Protein AF-A0A239HFV3-F1 (afdb_monomer_lite)

Organism: Ekhidna lutea (NCBI:txid447679)

Structure (mmCIF, N/CA/C/O backbone):
data_AF-A0A239HFV3-F1
#
_entry.id   AF-A0A239HFV3-F1
#
loop_
_atom_site.group_PDB
_atom_site.id
_atom_site.type_symbol
_atom_site.label_atom_id
_atom_site.label_alt_id
_atom_site.label_comp_id
_atom_site.label_asym_id
_atom_site.label_entity_id
_atom_site.label_seq_id
_atom_site.pdbx_PDB_ins_code
_atom_site.Cartn_x
_atom_site.Cartn_y
_atom_site.Cartn_z
_atom_site.occupancy
_atom_site.B_iso_or_equiv
_atom_site.auth_seq_id
_atom_site.auth_comp_id
_atom_site.auth_asym_id
_atom_site.auth_atom_id
_atom_site.pdbx_PDB_model_num
ATOM 1 N N . MET A 1 1 ? 3.819 11.876 -10.279 1.00 55.62 1 MET A N 1
ATOM 2 C CA . MET A 1 1 ? 3.373 12.462 -11.564 1.00 55.62 1 MET A CA 1
ATOM 3 C C . MET A 1 1 ? 4.493 13.226 -12.262 1.00 55.62 1 MET A C 1
ATOM 5 O O . MET A 1 1 ? 4.757 12.925 -13.413 1.00 55.62 1 MET A O 1
ATOM 9 N N . GLN A 1 2 ? 5.198 14.134 -11.574 1.00 60.94 2 GLN A N 1
ATOM 10 C CA . GLN A 1 2 ? 6.270 14.954 -12.170 1.00 60.94 2 GLN A CA 1
ATOM 11 C C . GLN A 1 2 ? 7.396 14.133 -12.832 1.00 60.94 2 GLN A C 1
ATOM 13 O O . GLN A 1 2 ? 7.805 14.451 -13.938 1.00 60.94 2 GLN A O 1
ATOM 18 N N . ILE A 1 3 ? 7.819 13.022 -12.218 1.00 64.88 3 ILE A N 1
ATOM 19 C CA . ILE A 1 3 ? 8.887 12.153 -12.754 1.00 64.88 3 ILE A CA 1
ATOM 20 C C . ILE A 1 3 ? 8.482 11.490 -14.080 1.00 64.88 3 ILE A C 1
ATOM 22 O O . ILE A 1 3 ? 9.282 11.429 -15.004 1.00 64.88 3 ILE A O 1
ATOM 26 N N . TRP A 1 4 ? 7.225 11.048 -14.196 1.00 68.62 4 TRP A N 1
ATOM 27 C CA . TRP A 1 4 ? 6.698 10.451 -15.427 1.00 68.62 4 TRP A CA 1
ATOM 28 C C . TRP A 1 4 ? 6.680 11.445 -16.576 1.00 68.62 4 TRP A C 1
ATOM 30 O O . TRP A 1 4 ? 7.077 11.115 -17.685 1.00 68.62 4 TRP A O 1
ATOM 40 N N . LEU A 1 5 ? 6.248 12.671 -16.297 1.00 69.44 5 LEU A N 1
ATOM 41 C CA . LEU A 1 5 ? 6.209 13.717 -17.304 1.00 69.44 5 LEU A CA 1
ATOM 42 C C . LEU A 1 5 ? 7.624 14.066 -17.786 1.00 69.44 5 LEU A C 1
ATOM 44 O O . LEU A 1 5 ? 7.845 14.134 -18.986 1.00 69.44 5 LEU A O 1
ATOM 48 N N . ILE A 1 6 ? 8.593 14.189 -16.874 1.00 69.62 6 ILE A N 1
ATOM 49 C CA . ILE A 1 6 ? 9.994 14.462 -17.230 1.00 69.62 6 ILE A CA 1
ATOM 50 C C . ILE A 1 6 ? 10.583 13.317 -18.068 1.00 69.62 6 ILE A C 1
ATOM 52 O O . ILE A 1 6 ? 11.131 13.570 -19.137 1.00 69.62 6 ILE A O 1
ATOM 56 N N . ALA A 1 7 ? 10.424 12.063 -17.634 1.00 69.50 7 ALA A N 1
ATOM 57 C CA . ALA A 1 7 ? 10.976 10.904 -18.338 1.00 69.50 7 ALA A CA 1
ATOM 58 C C . ALA A 1 7 ? 10.409 10.752 -19.761 1.00 69.50 7 ALA A C 1
ATOM 60 O O . ALA A 1 7 ? 11.151 10.486 -20.703 1.00 69.50 7 ALA A O 1
ATOM 61 N N . VAL A 1 8 ? 9.100 10.957 -19.934 1.00 73.25 8 VAL A N 1
ATOM 62 C CA . VAL A 1 8 ? 8.435 10.806 -21.238 1.00 73.25 8 VAL A CA 1
ATOM 63 C C . VAL A 1 8 ? 8.697 12.016 -22.144 1.00 73.25 8 VAL A C 1
ATOM 65 O O . VAL A 1 8 ? 8.824 11.840 -23.354 1.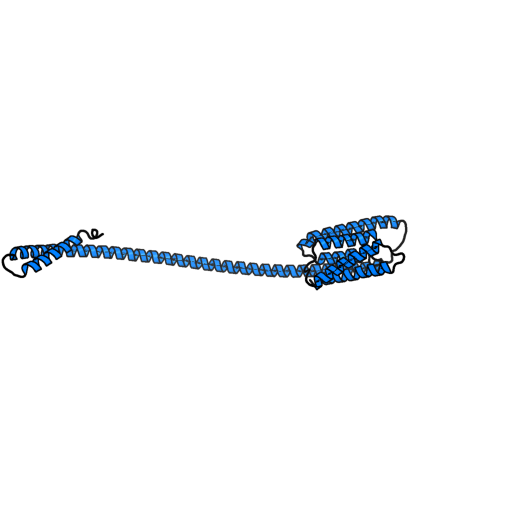00 73.25 8 VAL A O 1
ATOM 68 N N . VAL A 1 9 ? 8.859 13.227 -21.596 1.00 71.69 9 VAL A N 1
ATOM 69 C CA . VAL A 1 9 ? 9.271 14.408 -22.379 1.00 71.69 9 VAL A CA 1
ATOM 70 C C . VAL A 1 9 ? 10.700 14.242 -22.897 1.00 71.69 9 VAL A C 1
ATOM 72 O O . VAL A 1 9 ? 10.939 14.471 -24.080 1.00 71.69 9 VAL A O 1
ATOM 75 N N . ILE A 1 10 ? 11.629 13.776 -22.054 1.00 72.19 10 ILE A N 1
ATOM 76 C CA . ILE A 1 10 ? 13.002 13.453 -22.477 1.00 72.19 10 ILE A CA 1
ATOM 77 C C . ILE A 1 10 ? 12.982 12.344 -23.541 1.00 72.19 10 ILE A C 1
ATOM 79 O O . ILE A 1 10 ? 13.633 12.478 -24.575 1.00 72.19 10 ILE A O 1
ATOM 83 N N . GLY A 1 11 ? 12.173 11.296 -23.337 1.00 70.50 11 GLY A N 1
ATOM 84 C CA . GLY A 1 11 ? 11.948 10.231 -24.322 1.00 70.50 11 GLY A CA 1
ATOM 85 C C . GLY A 1 11 ? 11.435 10.735 -25.670 1.00 70.50 11 GLY A C 1
ATOM 86 O O . GLY A 1 11 ? 11.979 10.373 -26.709 1.00 70.50 11 GLY A O 1
ATOM 87 N N . SER A 1 12 ? 10.435 11.617 -25.647 1.00 76.00 12 SER A N 1
ATOM 88 C CA . SER A 1 12 ? 9.845 12.227 -26.846 1.00 76.00 12 SER A CA 1
ATOM 89 C C . SER A 1 12 ? 10.861 13.066 -27.617 1.00 76.00 12 SER A C 1
ATOM 91 O O . SER A 1 12 ? 10.955 12.940 -28.833 1.00 76.00 12 SER A O 1
ATOM 93 N N . LEU A 1 13 ? 11.628 13.909 -26.916 1.00 72.75 13 LEU A N 1
ATOM 94 C CA . LEU A 1 13 ? 12.641 14.769 -27.531 1.00 72.75 13 LEU A CA 1
ATOM 95 C C . LEU A 1 13 ? 13.761 13.952 -28.180 1.00 72.75 13 LEU A C 1
ATOM 97 O O . LEU A 1 13 ? 14.174 14.266 -29.292 1.00 72.75 13 LEU A O 1
ATOM 101 N N . ARG A 1 14 ? 14.214 12.880 -27.519 1.00 73.25 14 ARG A N 1
ATOM 102 C CA . ARG A 1 14 ? 15.230 11.983 -28.079 1.00 73.25 14 ARG A CA 1
ATOM 103 C C . ARG A 1 14 ? 14.719 11.226 -29.300 1.00 73.25 14 ARG A C 1
ATOM 105 O O . ARG A 1 14 ? 15.439 11.128 -30.284 1.00 73.25 14 ARG A O 1
ATOM 112 N N . ALA A 1 15 ? 13.505 10.681 -29.242 1.00 72.31 15 ALA A N 1
ATOM 113 C CA . ALA A 1 15 ? 12.954 9.931 -30.366 1.00 72.31 15 ALA A CA 1
ATOM 114 C C . ALA A 1 15 ? 12.746 10.852 -31.584 1.00 72.31 15 ALA A C 1
ATOM 116 O O . ALA A 1 15 ? 13.105 10.492 -32.700 1.00 72.31 15 ALA A O 1
ATOM 117 N N . LEU A 1 16 ? 12.294 12.091 -31.347 1.00 75.56 16 LEU A N 1
ATOM 118 C CA . LEU A 1 16 ? 12.197 13.118 -32.383 1.00 75.56 16 LEU A CA 1
ATOM 119 C C . LEU A 1 16 ? 13.566 13.470 -32.984 1.00 75.56 16 LEU A C 1
ATOM 121 O O . LEU A 1 16 ? 13.666 13.652 -34.192 1.00 75.56 16 LEU A O 1
ATOM 125 N N . TYR A 1 17 ? 14.609 13.568 -32.155 1.00 74.62 17 TYR A N 1
ATOM 126 C CA . TYR A 1 17 ? 15.974 13.796 -32.628 1.00 74.62 17 TYR A CA 1
ATOM 127 C C . TYR A 1 17 ? 16.472 12.649 -33.517 1.00 74.62 17 TYR A C 1
ATOM 129 O O . TYR A 1 17 ? 17.028 12.927 -34.573 1.00 74.62 17 TYR A O 1
ATOM 137 N N . GLY A 1 18 ? 16.203 11.394 -33.143 1.00 69.31 18 GLY A N 1
ATOM 138 C CA . GLY A 1 18 ? 16.512 10.220 -33.968 1.00 69.31 18 GLY A CA 1
ATOM 139 C C . GLY A 1 18 ? 15.867 10.294 -35.353 1.00 69.31 18 GLY A C 1
ATOM 140 O O . GLY A 1 18 ? 16.566 10.291 -36.357 1.00 69.31 18 GLY A O 1
ATOM 141 N N . VAL A 1 19 ? 14.559 10.576 -35.411 1.00 78.50 19 VAL A N 1
ATOM 142 C CA . VAL A 1 19 ? 13.839 10.785 -36.684 1.00 78.50 19 VAL A CA 1
ATOM 143 C C . VAL A 1 19 ? 14.459 11.903 -37.534 1.00 78.50 19 VAL A C 1
ATOM 145 O O . VAL A 1 19 ? 14.515 11.792 -38.757 1.00 78.50 19 VAL A O 1
ATOM 148 N N . ILE A 1 20 ? 14.902 13.002 -36.912 1.00 78.88 20 ILE A N 1
ATOM 149 C CA . ILE A 1 20 ? 15.555 14.110 -37.626 1.00 78.88 20 ILE A CA 1
ATOM 150 C C . ILE A 1 20 ? 16.908 13.666 -38.192 1.00 78.88 20 ILE A C 1
ATOM 152 O O . ILE A 1 20 ? 17.209 14.002 -39.336 1.00 78.88 20 ILE A O 1
ATOM 156 N N . MET A 1 21 ? 17.704 12.925 -37.421 1.00 72.00 21 MET A N 1
ATOM 157 C CA . MET A 1 21 ? 18.999 12.414 -37.873 1.00 72.00 21 MET A CA 1
ATOM 158 C C . MET A 1 21 ? 18.826 11.425 -39.028 1.00 72.00 21 MET A C 1
ATOM 160 O O . MET A 1 21 ? 19.457 11.609 -40.065 1.00 72.00 21 MET A O 1
ATOM 164 N N . ASP A 1 22 ? 17.880 10.491 -38.930 1.00 72.50 22 ASP A N 1
ATOM 165 C CA . ASP A 1 22 ? 17.580 9.514 -39.987 1.00 72.50 22 ASP A CA 1
ATOM 166 C C . ASP A 1 22 ? 17.123 10.175 -41.301 1.00 72.50 22 ASP A C 1
ATOM 168 O O . ASP A 1 22 ? 17.355 9.655 -42.393 1.00 72.50 22 ASP A O 1
ATOM 172 N N . LEU A 1 23 ? 16.468 11.340 -41.216 1.00 79.44 23 LEU A N 1
ATOM 173 C CA . LEU A 1 23 ? 16.057 12.133 -42.381 1.00 79.44 23 LEU A CA 1
ATOM 174 C C . LEU A 1 23 ? 17.214 12.910 -43.026 1.00 79.44 23 LEU A C 1
ATOM 176 O O . LEU A 1 23 ? 17.127 13.253 -44.207 1.00 79.44 23 LEU A O 1
ATOM 180 N N . ILE A 1 24 ? 18.253 13.236 -42.255 1.00 78.50 24 ILE A N 1
ATOM 181 C CA . ILE A 1 24 ? 19.414 14.019 -42.706 1.00 78.50 24 ILE A CA 1
ATOM 182 C C . ILE A 1 24 ? 20.530 13.097 -43.217 1.00 78.50 24 ILE A C 1
ATOM 184 O O . ILE A 1 24 ? 21.249 13.469 -44.149 1.00 78.50 24 ILE A O 1
ATOM 188 N N . SER A 1 25 ? 20.661 11.900 -42.648 1.00 68.12 25 SER A N 1
ATOM 189 C CA . SER A 1 25 ? 21.660 10.907 -43.034 1.00 68.12 25 SER A CA 1
ATOM 190 C C . SER A 1 25 ? 21.367 10.332 -44.425 1.00 68.12 25 SER A C 1
ATOM 192 O O . SER A 1 25 ? 20.287 9.816 -44.708 1.00 68.12 25 SER A O 1
ATOM 194 N N . ALA A 1 26 ? 22.345 10.429 -45.329 1.00 64.25 26 ALA A N 1
ATOM 195 C CA . ALA A 1 26 ? 22.278 9.846 -46.666 1.00 64.25 26 ALA A CA 1
ATOM 196 C C . ALA A 1 26 ? 23.284 8.684 -46.778 1.00 64.25 26 ALA A C 1
ATOM 198 O O . ALA A 1 26 ? 24.473 8.913 -46.550 1.00 64.25 26 ALA A O 1
ATOM 199 N N . PRO A 1 27 ? 22.866 7.471 -47.195 1.00 68.81 27 PRO A N 1
ATOM 200 C CA . PRO A 1 27 ? 21.532 7.091 -47.671 1.00 68.81 27 PRO A CA 1
ATOM 201 C C . PRO A 1 27 ? 20.521 6.839 -46.540 1.00 68.81 27 PRO A C 1
ATOM 203 O O . PRO A 1 27 ? 20.870 6.302 -45.498 1.00 68.81 27 PRO A O 1
ATOM 206 N N . ILE A 1 28 ? 19.250 7.168 -46.793 1.00 71.81 28 ILE A N 1
ATOM 207 C CA . ILE A 1 28 ? 18.155 6.973 -45.831 1.00 71.81 28 ILE A CA 1
ATOM 208 C C . ILE A 1 28 ? 17.896 5.473 -45.640 1.00 71.81 28 ILE A C 1
ATOM 210 O O . ILE A 1 28 ? 17.455 4.793 -46.577 1.00 71.81 28 ILE A O 1
ATOM 214 N N . ILE A 1 29 ? 18.110 4.978 -44.422 1.00 73.62 29 ILE A N 1
ATOM 215 C CA . ILE A 1 29 ? 17.765 3.615 -44.006 1.00 73.62 29 ILE A CA 1
ATOM 216 C C . ILE A 1 29 ? 16.304 3.629 -43.542 1.00 73.62 29 ILE A C 1
ATOM 218 O O . ILE A 1 29 ? 15.933 4.285 -42.571 1.00 73.62 29 ILE A O 1
ATOM 222 N N . LYS A 1 30 ? 15.426 2.948 -44.285 1.00 75.62 30 LYS A N 1
ATOM 223 C CA . LYS A 1 30 ? 13.969 3.036 -44.068 1.00 75.62 30 LYS A CA 1
ATOM 224 C C . LYS A 1 30 ? 13.543 2.365 -42.766 1.00 75.62 30 LYS A C 1
ATOM 226 O O . LYS A 1 30 ? 12.553 2.769 -42.164 1.00 75.62 30 LYS A O 1
ATOM 231 N N . GLU A 1 31 ? 14.260 1.325 -42.369 1.00 74.44 31 GLU A N 1
ATOM 232 C CA . GLU A 1 31 ? 13.985 0.514 -41.193 1.00 74.44 31 GLU A CA 1
ATOM 233 C C . GLU A 1 31 ? 14.232 1.296 -39.890 1.00 74.44 31 GLU A C 1
ATOM 235 O O . GLU A 1 31 ? 13.398 1.231 -38.987 1.00 74.44 31 GLU A O 1
ATOM 240 N N . GLU A 1 32 ? 15.304 2.094 -39.835 1.00 69.19 32 GLU A N 1
ATOM 241 C CA . GLU A 1 32 ? 15.654 2.980 -38.707 1.00 69.19 32 GLU A CA 1
ATOM 242 C C . GLU A 1 32 ? 14.568 4.029 -38.478 1.00 69.19 32 GLU A C 1
ATOM 244 O O . GLU A 1 32 ? 13.949 4.079 -37.410 1.00 69.19 32 GLU A O 1
ATOM 249 N N . LEU A 1 33 ? 14.205 4.728 -39.557 1.00 77.25 33 LEU A N 1
ATOM 250 C CA . LEU A 1 33 ? 13.184 5.769 -39.546 1.00 77.25 33 LEU A CA 1
ATOM 251 C C . LEU A 1 33 ? 11.817 5.259 -39.058 1.00 77.25 33 LEU A C 1
ATOM 253 O O . LEU A 1 33 ? 11.071 5.981 -38.390 1.00 77.25 33 LEU A O 1
ATOM 257 N N . ILE A 1 34 ? 11.457 4.012 -39.387 1.00 79.94 34 ILE A N 1
ATOM 258 C CA . ILE A 1 34 ? 10.200 3.399 -38.932 1.00 79.94 34 ILE A CA 1
ATOM 259 C C . ILE A 1 34 ? 10.239 3.150 -37.422 1.00 79.94 34 ILE A C 1
ATOM 261 O O . ILE A 1 34 ? 9.257 3.440 -36.730 1.00 79.94 34 ILE A O 1
ATOM 265 N N . VAL A 1 35 ? 11.344 2.616 -36.900 1.00 77.81 35 VAL A N 1
ATOM 266 C CA . VAL A 1 35 ? 11.477 2.296 -35.472 1.00 77.81 35 VAL A CA 1
ATOM 267 C C . VAL A 1 35 ? 11.527 3.569 -34.628 1.00 77.81 35 VAL A C 1
ATOM 269 O O . VAL A 1 35 ? 10.789 3.670 -33.641 1.00 77.81 35 VAL A O 1
ATOM 272 N N . ASP A 1 36 ? 12.295 4.570 -35.051 1.00 75.81 36 ASP A N 1
ATOM 273 C CA . ASP A 1 36 ? 12.385 5.861 -34.364 1.00 75.81 36 ASP A CA 1
ATOM 274 C C . ASP A 1 36 ? 11.081 6.665 -34.483 1.00 75.81 36 ASP A C 1
ATOM 276 O O . ASP A 1 36 ? 10.627 7.287 -33.512 1.00 75.81 36 ASP A O 1
ATOM 280 N N . GLY A 1 37 ? 10.381 6.560 -35.617 1.00 81.69 37 GLY A N 1
ATOM 281 C CA . GLY A 1 37 ? 9.036 7.111 -35.795 1.00 81.69 37 GLY A CA 1
ATOM 282 C C . GLY A 1 37 ? 8.002 6.481 -34.853 1.00 81.69 37 GLY A C 1
ATOM 283 O O . GLY A 1 37 ? 7.218 7.196 -34.217 1.00 81.69 37 GLY A O 1
ATOM 284 N N . LEU A 1 38 ? 8.021 5.152 -34.700 1.00 83.50 38 LEU A N 1
ATOM 285 C CA . LEU A 1 38 ? 7.140 4.431 -33.773 1.00 83.50 38 LEU A CA 1
ATOM 286 C C . LEU A 1 38 ? 7.432 4.784 -32.311 1.00 83.50 38 LEU A C 1
ATOM 288 O O . LEU A 1 38 ? 6.495 5.025 -31.543 1.00 83.50 38 LEU A O 1
ATOM 292 N N . LEU A 1 39 ? 8.711 4.863 -31.930 1.00 79.50 39 LEU A N 1
ATOM 293 C CA . LEU A 1 39 ? 9.123 5.306 -30.596 1.00 79.50 39 LEU A CA 1
ATOM 294 C C . LEU A 1 39 ? 8.655 6.738 -30.321 1.00 79.50 39 LEU A C 1
ATOM 296 O O . LEU A 1 39 ? 8.085 7.004 -29.259 1.00 79.50 39 LEU A O 1
ATOM 300 N N . THR A 1 40 ? 8.814 7.644 -31.287 1.00 83.38 40 THR A N 1
ATOM 301 C CA . THR A 1 40 ? 8.363 9.039 -31.170 1.00 83.38 40 THR A CA 1
ATOM 302 C C . THR A 1 40 ? 6.858 9.111 -30.953 1.00 83.38 40 THR A C 1
ATOM 304 O O . THR A 1 40 ? 6.391 9.776 -30.026 1.00 83.38 40 THR A O 1
ATOM 307 N N . LEU A 1 41 ? 6.082 8.377 -31.751 1.00 86.62 41 LEU A N 1
ATOM 308 C CA . LEU A 1 41 ? 4.627 8.346 -31.633 1.00 86.62 41 LEU A CA 1
ATOM 309 C C . LEU A 1 41 ? 4.184 7.762 -30.280 1.00 86.62 41 LEU A C 1
ATOM 311 O O . LEU A 1 41 ? 3.275 8.299 -29.632 1.00 86.62 41 LEU A O 1
ATOM 315 N N . ALA A 1 42 ? 4.859 6.715 -29.799 1.00 84.44 42 ALA A N 1
ATOM 316 C CA . ALA A 1 42 ? 4.605 6.131 -28.486 1.00 84.44 42 ALA A CA 1
ATOM 317 C C . ALA A 1 42 ? 4.890 7.128 -27.347 1.00 84.44 42 ALA A C 1
ATOM 319 O O . ALA A 1 42 ? 4.027 7.349 -26.497 1.00 84.44 42 ALA A O 1
ATOM 320 N N . PHE A 1 43 ? 6.047 7.795 -27.337 1.00 82.81 43 PHE A N 1
ATOM 321 C CA . PHE A 1 43 ? 6.371 8.768 -26.288 1.00 82.81 43 PHE A CA 1
ATOM 322 C C . PHE A 1 43 ? 5.476 10.015 -26.336 1.00 82.81 43 PHE A C 1
ATOM 324 O O . PHE A 1 43 ? 4.995 10.465 -25.290 1.00 82.81 43 PHE A O 1
ATOM 331 N N . VAL A 1 44 ? 5.159 10.540 -27.522 1.00 85.31 44 VAL A N 1
ATOM 332 C CA . VAL A 1 44 ? 4.270 11.705 -27.672 1.00 85.31 44 VAL A CA 1
ATOM 333 C C . VAL A 1 44 ? 2.842 11.375 -27.228 1.00 85.31 44 VAL A C 1
ATOM 335 O O . VAL A 1 44 ? 2.239 12.149 -26.480 1.00 85.31 44 VAL A O 1
ATOM 338 N N . SER A 1 45 ? 2.303 10.211 -27.609 1.00 86.38 45 SER A N 1
ATOM 339 C CA . SER A 1 45 ? 0.955 9.791 -27.192 1.00 86.38 45 SER A CA 1
ATOM 340 C C . SER A 1 45 ? 0.845 9.622 -25.672 1.00 86.38 45 SER A C 1
ATOM 342 O O . SER A 1 45 ? -0.117 10.100 -25.062 1.00 86.38 45 SER A O 1
ATOM 344 N N . ILE A 1 46 ? 1.866 9.040 -25.036 1.00 83.69 46 ILE A N 1
ATOM 345 C CA . ILE A 1 46 ? 1.965 8.935 -23.576 1.00 83.69 46 ILE A CA 1
ATOM 346 C C . ILE A 1 46 ? 2.074 10.328 -22.936 1.00 83.69 46 ILE A C 1
ATOM 348 O O . ILE A 1 46 ? 1.389 10.594 -21.946 1.00 83.69 46 ILE A O 1
ATOM 352 N N . THR A 1 47 ? 2.875 11.238 -23.504 1.00 82.94 47 THR A N 1
ATOM 353 C CA . THR A 1 47 ? 3.037 12.616 -22.997 1.00 82.94 47 THR A CA 1
ATOM 354 C C . THR A 1 47 ? 1.706 13.358 -22.997 1.00 82.94 47 THR A C 1
ATOM 356 O O . THR A 1 47 ? 1.306 13.925 -21.977 1.00 82.94 47 THR A O 1
ATOM 359 N N . ILE A 1 48 ? 0.978 13.299 -24.115 1.00 85.06 48 ILE A N 1
ATOM 360 C CA . ILE A 1 48 ? -0.345 13.919 -24.259 1.00 85.06 48 ILE A CA 1
ATOM 361 C C . ILE A 1 48 ? -1.344 13.280 -23.287 1.00 85.06 48 ILE A C 1
ATOM 363 O O . ILE A 1 48 ? -2.117 13.993 -22.644 1.00 85.06 48 ILE A O 1
ATOM 367 N N . GLY A 1 49 ? -1.321 11.952 -23.142 1.00 83.44 49 GLY A N 1
ATOM 368 C CA . GLY A 1 49 ? -2.190 11.223 -22.218 1.00 83.44 49 GLY A CA 1
ATOM 369 C C . GLY A 1 49 ? -1.969 11.604 -20.752 1.00 83.44 49 GLY A C 1
ATOM 370 O O . GLY A 1 49 ? -2.941 11.744 -20.004 1.00 83.44 49 GLY A O 1
ATOM 371 N N . ILE A 1 50 ? -0.714 11.826 -20.346 1.00 82.25 50 ILE A N 1
ATOM 372 C CA . ILE A 1 50 ? -0.367 12.310 -19.002 1.00 82.25 50 ILE A CA 1
ATOM 373 C C . ILE A 1 50 ? -0.785 13.776 -18.833 1.00 82.25 50 ILE A C 1
ATOM 375 O O . ILE A 1 50 ? -1.412 14.110 -17.827 1.00 82.25 50 ILE A O 1
ATOM 379 N N . TYR A 1 51 ? -0.496 14.642 -19.812 1.00 82.88 51 TYR A N 1
ATOM 380 C CA . TYR A 1 51 ? -0.838 16.070 -19.764 1.00 82.88 51 TYR A CA 1
ATOM 381 C C . TYR A 1 51 ? -2.351 16.308 -19.672 1.00 82.88 51 TYR A C 1
ATOM 383 O O . TYR A 1 51 ? -2.809 17.121 -18.873 1.00 82.88 51 TYR A O 1
ATOM 391 N N . ARG A 1 52 ? -3.148 15.542 -20.430 1.00 84.88 52 ARG A N 1
ATOM 392 C CA . ARG A 1 52 ? -4.619 15.588 -20.376 1.00 84.88 52 ARG A CA 1
ATOM 393 C C . ARG A 1 52 ? -5.214 14.906 -19.138 1.00 84.88 52 ARG A C 1
ATOM 395 O O . ARG A 1 52 ? -6.432 14.859 -19.003 1.00 84.88 52 ARG A O 1
ATOM 402 N N . GLY A 1 53 ? -4.388 14.338 -18.257 1.00 77.69 53 GLY A N 1
ATOM 403 C CA . GLY A 1 53 ? -4.835 13.649 -17.044 1.00 77.69 53 GLY A CA 1
ATOM 404 C C . GLY A 1 53 ? -5.562 12.320 -17.287 1.00 77.69 53 GLY A C 1
ATOM 405 O O . GLY A 1 53 ? -6.071 11.730 -16.333 1.00 77.69 53 GLY A O 1
ATOM 406 N N . VAL A 1 54 ? -5.591 11.831 -18.533 1.00 81.50 54 VAL A N 1
ATOM 407 C CA . VAL A 1 54 ? -6.199 10.545 -18.920 1.00 81.50 54 VAL A CA 1
ATOM 408 C C . VAL A 1 54 ? -5.364 9.386 -18.374 1.00 81.50 54 VAL A C 1
ATOM 410 O O . VAL A 1 54 ? -5.900 8.407 -17.858 1.00 81.50 54 VAL A O 1
ATOM 413 N N . ILE A 1 55 ? -4.037 9.522 -18.426 1.00 75.56 55 ILE A N 1
ATOM 414 C CA . ILE A 1 55 ? -3.083 8.529 -17.934 1.00 75.56 55 ILE A CA 1
ATOM 415 C C . ILE A 1 55 ? -2.447 9.060 -16.649 1.00 75.56 55 ILE A C 1
ATOM 417 O O . ILE A 1 55 ? -1.532 9.878 -16.671 1.00 75.56 55 ILE A O 1
ATOM 421 N N . LYS A 1 56 ? -2.916 8.570 -15.495 1.00 69.38 56 LYS A N 1
ATOM 422 C CA . LYS A 1 56 ? -2.310 8.905 -14.191 1.00 69.38 56 LYS A CA 1
ATOM 423 C C . LYS A 1 56 ? -1.003 8.145 -13.932 1.00 69.38 56 LYS A C 1
ATOM 425 O O . LYS A 1 56 ? -0.150 8.629 -13.188 1.00 69.38 56 LYS A O 1
ATOM 430 N N . LYS A 1 57 ? -0.859 6.955 -14.524 1.00 72.81 57 LYS A N 1
ATOM 431 C CA . LYS A 1 57 ? 0.298 6.058 -14.397 1.00 72.81 57 LYS A CA 1
ATOM 432 C C . LYS A 1 57 ? 0.469 5.273 -15.698 1.00 72.81 57 LYS A C 1
ATOM 434 O O . LYS A 1 57 ? -0.526 4.800 -16.241 1.00 72.81 57 LYS A O 1
ATOM 439 N N . ILE A 1 58 ? 1.709 5.107 -16.160 1.00 77.25 58 ILE A N 1
ATOM 440 C CA . ILE A 1 58 ? 2.008 4.234 -17.301 1.00 77.25 58 ILE A CA 1
ATOM 441 C C . ILE A 1 58 ? 1.802 2.768 -16.877 1.00 77.25 58 ILE A C 1
ATOM 443 O O . ILE A 1 58 ? 2.345 2.358 -15.848 1.00 77.25 58 ILE A O 1
ATOM 447 N N . PRO A 1 59 ? 1.003 1.976 -17.611 1.00 81.94 59 PRO A N 1
ATOM 448 C CA . PRO A 1 59 ? 0.875 0.541 -17.382 1.00 81.94 59 PRO A CA 1
ATOM 449 C C . PRO A 1 59 ? 2.206 -0.196 -17.573 1.00 81.94 59 PRO A C 1
ATOM 451 O O . PRO A 1 59 ? 2.943 0.077 -18.517 1.00 81.94 59 PRO A O 1
ATOM 454 N N . ILE A 1 60 ? 2.452 -1.209 -16.739 1.00 79.69 60 ILE A N 1
ATOM 455 C CA . ILE A 1 60 ? 3.678 -2.030 -16.772 1.00 79.69 60 ILE A CA 1
ATOM 456 C C . ILE A 1 60 ? 3.903 -2.650 -18.157 1.00 79.69 60 ILE A C 1
ATOM 458 O O . ILE A 1 60 ? 5.030 -2.680 -18.640 1.00 79.69 60 ILE A O 1
ATOM 462 N N . LEU A 1 61 ? 2.830 -3.098 -18.819 1.00 80.81 61 LEU A N 1
ATOM 463 C CA . LEU A 1 61 ? 2.902 -3.681 -20.161 1.00 80.81 61 LEU A CA 1
ATOM 464 C C . LEU A 1 61 ? 3.506 -2.701 -21.178 1.00 80.81 61 LEU A C 1
ATOM 466 O O . LEU A 1 61 ? 4.364 -3.089 -21.962 1.00 80.81 61 LEU A O 1
ATOM 470 N N . ILE A 1 62 ? 3.108 -1.425 -21.124 1.00 81.56 62 ILE A N 1
ATOM 471 C CA . ILE A 1 62 ? 3.638 -0.384 -22.015 1.00 81.56 62 ILE A CA 1
ATOM 472 C C . ILE A 1 62 ? 5.124 -0.161 -21.732 1.00 81.56 62 ILE A C 1
ATOM 474 O O . ILE A 1 62 ? 5.917 -0.038 -22.657 1.00 81.56 62 ILE A O 1
ATOM 478 N N . THR A 1 63 ? 5.524 -0.175 -20.462 1.00 80.06 63 THR A N 1
ATOM 479 C CA . THR A 1 63 ? 6.935 -0.071 -20.081 1.00 80.06 63 THR A CA 1
ATOM 480 C C . THR A 1 63 ? 7.775 -1.238 -20.592 1.00 80.06 63 THR A C 1
ATOM 482 O O . THR A 1 63 ? 8.865 -1.002 -21.101 1.00 80.06 63 THR A O 1
ATOM 485 N N . ILE A 1 64 ? 7.276 -2.472 -20.511 1.00 81.31 64 ILE A N 1
ATOM 486 C CA . ILE A 1 64 ? 7.970 -3.644 -21.063 1.00 81.31 64 ILE A CA 1
ATOM 487 C C . ILE A 1 64 ? 8.153 -3.486 -22.575 1.00 81.31 64 ILE A C 1
ATOM 489 O O . ILE A 1 64 ? 9.263 -3.654 -23.071 1.00 81.31 64 ILE A O 1
ATOM 493 N N . VAL A 1 65 ? 7.094 -3.099 -23.293 1.00 81.19 65 VAL A N 1
ATOM 494 C CA . VAL A 1 65 ? 7.148 -2.873 -24.746 1.00 81.19 65 VAL A CA 1
ATOM 495 C C . VAL A 1 65 ? 8.154 -1.776 -25.103 1.00 81.19 65 VAL A C 1
ATOM 497 O O . VAL A 1 65 ? 8.954 -1.967 -26.012 1.00 81.19 65 VAL A O 1
ATOM 500 N N . LEU A 1 66 ? 8.174 -0.661 -24.364 1.00 80.44 66 LEU A N 1
ATOM 501 C CA . LEU A 1 66 ? 9.141 0.421 -24.578 1.00 80.44 66 LEU A CA 1
ATOM 502 C C . LEU A 1 66 ? 10.585 -0.035 -24.344 1.00 80.44 66 LEU A C 1
ATOM 504 O O . LEU A 1 66 ? 11.455 0.299 -25.140 1.00 80.44 66 LEU A O 1
ATOM 508 N N . ILE A 1 67 ? 10.847 -0.815 -23.290 1.00 80.44 67 ILE A N 1
ATOM 509 C CA . ILE A 1 67 ? 12.187 -1.358 -23.018 1.00 80.44 67 ILE A CA 1
ATOM 510 C C . ILE A 1 67 ? 12.623 -2.288 -24.152 1.00 80.44 67 ILE A C 1
ATOM 512 O O . ILE A 1 67 ? 13.746 -2.170 -24.631 1.00 80.44 67 ILE A O 1
ATOM 516 N N . VAL A 1 68 ? 11.741 -3.177 -24.614 1.00 80.12 68 VAL A N 1
ATOM 517 C CA . VAL A 1 68 ? 12.043 -4.094 -25.723 1.00 80.12 68 VAL A CA 1
ATOM 518 C C . VAL A 1 68 ? 12.315 -3.324 -27.014 1.00 80.12 68 VAL A C 1
ATOM 520 O O . VAL A 1 68 ? 13.301 -3.611 -27.685 1.00 80.12 68 VAL A O 1
ATOM 523 N N . LEU A 1 69 ? 11.503 -2.313 -27.338 1.00 75.56 69 LEU A N 1
ATOM 524 C CA . LEU A 1 69 ? 11.726 -1.459 -28.508 1.00 75.56 69 LEU A CA 1
ATOM 525 C C . LEU A 1 69 ? 13.058 -0.705 -28.424 1.00 75.56 69 LEU A C 1
ATOM 527 O O . LEU A 1 69 ? 13.771 -0.640 -29.418 1.00 75.56 69 LEU A O 1
ATOM 531 N N . LEU A 1 70 ? 13.428 -0.197 -27.243 1.00 75.44 70 LEU A N 1
ATOM 532 C CA . LEU A 1 70 ? 14.737 0.427 -27.018 1.00 75.44 70 LEU A CA 1
ATOM 533 C C . LEU A 1 70 ? 15.890 -0.572 -27.205 1.00 75.44 70 LEU A C 1
ATOM 535 O O . LEU A 1 70 ? 16.912 -0.214 -27.782 1.00 75.44 70 LEU A O 1
ATOM 539 N N . CYS A 1 71 ? 15.727 -1.823 -26.764 1.00 72.38 71 CYS A N 1
ATOM 540 C CA . CYS A 1 71 ? 16.735 -2.869 -26.964 1.00 72.38 71 CYS A CA 1
ATOM 541 C C . CYS A 1 71 ? 16.887 -3.242 -28.442 1.00 72.38 71 CYS A C 1
ATOM 543 O O . CYS A 1 71 ? 18.007 -3.356 -28.924 1.00 72.38 71 CYS A O 1
ATOM 545 N N . ILE A 1 72 ? 15.774 -3.403 -29.166 1.00 71.94 72 ILE A N 1
ATOM 546 C CA . ILE A 1 72 ? 15.784 -3.701 -30.607 1.00 71.94 72 ILE A CA 1
ATOM 547 C C . ILE A 1 72 ? 16.439 -2.554 -31.377 1.00 71.94 72 ILE A C 1
ATOM 549 O O . ILE A 1 72 ? 17.289 -2.806 -32.225 1.00 71.94 72 ILE A O 1
ATOM 553 N N . ASN A 1 73 ? 16.085 -1.308 -31.041 1.00 70.69 73 ASN A N 1
ATOM 554 C CA . ASN A 1 73 ? 16.679 -0.112 -31.632 1.00 70.69 73 ASN A CA 1
ATOM 555 C C . ASN A 1 73 ? 18.206 -0.088 -31.452 1.00 70.69 73 ASN A C 1
ATOM 557 O O . ASN A 1 73 ? 18.926 0.215 -32.394 1.00 70.69 73 ASN A O 1
ATOM 561 N N . MET A 1 74 ? 18.699 -0.485 -30.276 1.00 71.44 74 MET A N 1
ATOM 562 C CA . MET A 1 74 ? 20.136 -0.544 -30.003 1.00 71.44 74 MET A CA 1
ATOM 563 C C . MET A 1 74 ? 20.848 -1.716 -30.698 1.00 71.44 74 MET A C 1
ATOM 565 O O . MET A 1 74 ? 21.949 -1.534 -31.201 1.00 71.44 74 MET A O 1
ATOM 569 N N . VAL A 1 75 ? 20.239 -2.906 -30.742 1.00 66.69 75 VAL A N 1
ATOM 570 C CA . VAL A 1 75 ? 20.850 -4.112 -31.339 1.00 66.69 75 VAL A CA 1
ATOM 571 C C . VAL A 1 75 ? 20.899 -4.039 -32.864 1.00 66.69 75 VAL A C 1
ATOM 573 O O . VAL A 1 75 ? 21.920 -4.361 -33.460 1.00 66.69 75 VAL A O 1
ATOM 576 N N . GLN A 1 76 ? 19.803 -3.636 -33.511 1.00 66.88 76 GLN A N 1
ATOM 577 C CA . GLN A 1 76 ? 19.709 -3.698 -34.974 1.00 66.88 76 GLN A CA 1
ATOM 578 C C . GLN A 1 76 ? 20.344 -2.502 -35.676 1.00 66.88 76 GLN A C 1
ATOM 580 O O . GLN A 1 76 ? 20.881 -2.665 -36.767 1.00 66.88 76 GLN A O 1
ATOM 585 N N . PHE A 1 77 ? 20.286 -1.326 -35.056 1.00 63.00 77 PHE A N 1
ATOM 586 C CA . PHE A 1 77 ? 20.657 -0.065 -35.702 1.00 63.00 77 PHE A CA 1
ATOM 587 C C . PHE A 1 77 ? 21.805 0.642 -34.982 1.00 63.00 77 PHE A C 1
ATOM 589 O O . PHE A 1 77 ? 22.112 1.791 -35.258 1.00 63.00 77 PHE A O 1
ATOM 596 N N . GLY A 1 78 ? 22.408 -0.012 -33.983 1.00 57.50 78 GLY A N 1
ATOM 597 C CA . GLY A 1 78 ? 23.410 0.601 -33.113 1.00 57.50 78 GLY A CA 1
ATOM 598 C C . GLY A 1 78 ? 22.838 1.647 -32.153 1.00 57.50 78 GLY A C 1
ATOM 599 O O . GLY A 1 78 ? 23.522 2.009 -31.206 1.00 57.50 78 GLY A O 1
ATOM 600 N N . GLY A 1 79 ? 21.582 2.076 -32.321 1.00 58.12 79 GLY A N 1
ATOM 601 C CA . GLY A 1 79 ? 20.991 3.246 -31.671 1.00 58.12 79 GLY A CA 1
ATOM 602 C C . GLY A 1 79 ? 21.229 4.524 -32.486 1.00 58.12 79 GLY A C 1
ATOM 603 O O . GLY A 1 79 ? 21.871 4.499 -33.524 1.00 58.12 79 GLY A O 1
ATOM 604 N N . VAL A 1 80 ? 20.727 5.667 -32.012 1.00 55.28 80 VAL A N 1
ATOM 605 C CA . VAL A 1 80 ? 20.951 6.958 -32.695 1.00 55.28 80 VAL A CA 1
ATOM 606 C C . VAL A 1 80 ? 22.434 7.335 -32.605 1.00 55.28 80 VAL A C 1
ATOM 608 O O . VAL A 1 80 ? 22.987 7.333 -31.496 1.00 55.28 80 VAL A O 1
ATOM 611 N N . GLU A 1 81 ? 23.055 7.663 -33.746 1.00 54.66 81 GLU A N 1
ATOM 612 C CA . GLU A 1 81 ? 24.460 8.093 -33.848 1.00 54.66 81 GLU A CA 1
ATOM 613 C C . GLU A 1 81 ? 24.828 9.084 -32.727 1.00 54.66 81 GLU A C 1
ATOM 615 O O . GLU A 1 81 ? 24.173 10.108 -32.525 1.00 54.66 81 GLU A O 1
ATOM 620 N N . GLY A 1 82 ? 25.872 8.753 -31.956 1.00 49.38 82 GLY A N 1
ATOM 621 C CA . GLY A 1 82 ? 26.395 9.589 -30.868 1.00 49.38 82 GLY A CA 1
ATOM 622 C C . GLY A 1 82 ? 25.670 9.506 -29.515 1.00 49.38 82 GLY A C 1
ATOM 623 O O . GLY A 1 82 ? 26.121 10.152 -28.574 1.00 49.38 82 GLY A O 1
ATOM 624 N N . MET A 1 83 ? 24.582 8.731 -29.367 1.00 54.81 83 MET A N 1
ATOM 625 C CA . MET A 1 83 ? 23.855 8.571 -28.084 1.00 54.81 83 MET A CA 1
ATOM 626 C C . MET A 1 83 ? 23.407 7.128 -27.784 1.00 54.81 83 MET A C 1
ATOM 628 O O . MET A 1 83 ? 22.459 6.889 -27.029 1.00 54.81 83 MET A O 1
ATOM 632 N N . THR A 1 84 ? 24.078 6.152 -28.381 1.00 57.69 84 THR A N 1
ATOM 633 C CA . THR A 1 84 ? 23.718 4.726 -28.376 1.00 57.69 84 THR A CA 1
ATOM 634 C C . THR A 1 84 ? 23.568 4.159 -26.958 1.00 57.69 84 THR A C 1
ATOM 636 O O . THR A 1 84 ? 22.526 3.590 -26.622 1.00 57.69 84 THR A O 1
ATOM 639 N N . ASP A 1 85 ? 24.525 4.444 -26.075 1.00 56.28 85 ASP A N 1
ATOM 640 C CA . ASP A 1 85 ? 24.518 3.980 -24.684 1.00 56.28 85 ASP A CA 1
ATOM 641 C C . ASP A 1 85 ? 23.529 4.771 -23.795 1.00 56.28 85 ASP A C 1
ATOM 643 O O . ASP A 1 85 ? 22.864 4.213 -22.914 1.00 56.28 85 ASP A O 1
ATOM 647 N N . PHE A 1 86 ? 23.330 6.068 -24.056 1.00 57.50 86 PHE A N 1
ATOM 648 C CA . PHE A 1 86 ? 22.384 6.911 -23.307 1.00 57.50 86 PHE A CA 1
ATOM 649 C C . PHE A 1 86 ? 20.937 6.393 -23.380 1.00 57.50 86 PHE A C 1
ATOM 651 O O . PHE A 1 86 ? 20.178 6.452 -22.402 1.00 57.50 86 PHE A O 1
ATOM 658 N N . ASN A 1 87 ? 20.564 5.845 -24.533 1.00 62.09 87 ASN A N 1
ATOM 659 C CA . ASN A 1 87 ? 19.202 5.433 -24.846 1.00 62.09 87 ASN A CA 1
ATOM 660 C C . ASN A 1 87 ? 18.737 4.215 -24.054 1.00 62.09 87 ASN A C 1
ATOM 662 O O . ASN A 1 87 ? 17.606 4.192 -23.560 1.00 62.09 87 ASN A O 1
ATOM 666 N N . LEU A 1 88 ? 19.609 3.220 -23.909 1.00 65.12 88 LEU A N 1
ATOM 667 C CA . LEU A 1 88 ? 19.282 2.019 -23.161 1.00 65.12 88 LEU A CA 1
ATOM 668 C C . LEU A 1 88 ? 19.467 2.253 -21.663 1.00 65.12 88 LEU A C 1
ATOM 670 O O . LEU A 1 88 ? 18.524 2.021 -20.908 1.00 65.12 88 LEU A O 1
ATOM 674 N N . PHE A 1 89 ? 20.629 2.774 -21.245 1.00 64.38 89 PHE A N 1
ATOM 675 C CA . PHE A 1 89 ? 20.992 2.887 -19.831 1.00 64.38 89 PHE A CA 1
ATOM 676 C C . PHE A 1 89 ? 20.277 4.026 -19.101 1.00 64.38 89 PHE A C 1
ATOM 678 O O . PHE A 1 89 ? 19.836 3.846 -17.964 1.00 64.38 89 PHE A O 1
ATOM 685 N N . GLY A 1 90 ? 20.167 5.197 -19.732 1.00 62.78 90 GLY A N 1
ATOM 686 C CA . GLY A 1 90 ? 19.542 6.377 -19.140 1.00 62.78 90 GLY A CA 1
ATOM 687 C C . GLY A 1 90 ? 18.023 6.300 -19.232 1.00 62.78 90 GLY A C 1
ATOM 688 O O . GLY A 1 90 ? 17.325 6.259 -18.217 1.00 62.78 90 GLY A O 1
ATOM 689 N N . LEU A 1 91 ? 17.501 6.236 -20.456 1.00 66.75 91 LEU A N 1
ATOM 690 C CA . LEU A 1 91 ? 16.060 6.283 -20.723 1.00 66.75 91 LEU A CA 1
ATOM 691 C C . LEU A 1 91 ? 15.323 5.059 -20.159 1.00 66.75 91 LEU A C 1
ATOM 693 O O . LEU A 1 91 ? 14.285 5.213 -19.510 1.00 66.75 91 LEU A O 1
ATOM 697 N N . GLY A 1 92 ? 15.897 3.860 -20.309 1.00 68.44 92 GLY A N 1
ATOM 698 C CA . GLY A 1 92 ? 15.362 2.634 -19.713 1.00 68.44 92 GLY A CA 1
ATOM 699 C C . GLY A 1 92 ? 15.294 2.709 -18.186 1.00 68.44 92 GLY A C 1
ATOM 700 O O . GLY A 1 92 ? 14.241 2.445 -17.597 1.00 68.44 92 GLY A O 1
ATOM 701 N N . ALA A 1 93 ? 16.365 3.174 -17.537 1.00 65.44 93 ALA A N 1
ATOM 702 C CA . ALA A 1 93 ? 16.379 3.365 -16.090 1.00 65.44 93 ALA A CA 1
ATOM 703 C C . ALA A 1 93 ? 15.351 4.415 -15.633 1.00 65.44 93 ALA A C 1
ATOM 705 O O . ALA A 1 93 ? 14.595 4.155 -14.696 1.00 65.44 93 ALA A O 1
ATOM 706 N N . PHE A 1 94 ? 15.243 5.562 -16.311 1.00 68.31 94 PHE A N 1
ATOM 707 C CA . PHE A 1 94 ? 14.258 6.596 -15.970 1.00 68.31 94 PHE A CA 1
ATOM 708 C C . PHE A 1 94 ? 12.806 6.108 -16.090 1.00 68.31 94 PHE A C 1
ATOM 710 O O . PHE A 1 94 ? 11.981 6.426 -15.228 1.00 68.31 94 PHE A O 1
ATOM 717 N N . ILE A 1 95 ? 12.487 5.293 -17.102 1.00 69.94 95 ILE A N 1
ATOM 718 C CA . ILE A 1 95 ? 11.149 4.702 -17.275 1.00 69.94 95 ILE A CA 1
ATOM 719 C C . ILE A 1 95 ? 10.823 3.729 -16.126 1.00 69.94 95 ILE A C 1
ATOM 721 O O . ILE A 1 95 ? 9.698 3.707 -15.612 1.00 69.94 95 ILE A O 1
ATOM 725 N N . ILE A 1 96 ? 11.801 2.940 -15.682 1.00 71.38 96 ILE A N 1
ATOM 726 C CA . ILE A 1 96 ? 11.624 1.963 -14.598 1.00 71.38 96 ILE A CA 1
ATOM 727 C C . ILE A 1 96 ? 11.484 2.655 -13.242 1.00 71.38 96 ILE A C 1
ATOM 729 O O . ILE A 1 96 ? 10.656 2.251 -12.425 1.00 71.38 96 ILE A O 1
ATOM 733 N N . LEU A 1 97 ? 12.228 3.739 -13.019 1.00 67.75 97 LEU A N 1
ATOM 734 C CA . LEU A 1 97 ? 12.160 4.535 -11.790 1.00 67.75 97 LEU A CA 1
ATOM 735 C C . LEU A 1 97 ? 10.807 5.228 -11.584 1.00 67.75 97 LEU A C 1
ATOM 737 O O . LEU A 1 97 ? 10.457 5.566 -10.454 1.00 67.75 97 LEU A O 1
ATOM 741 N N . GLY A 1 98 ? 10.011 5.408 -12.641 1.00 68.75 98 GLY A N 1
ATOM 742 C CA . GLY A 1 98 ? 8.641 5.904 -12.519 1.00 68.75 98 GLY A CA 1
ATOM 743 C C . GLY A 1 98 ? 7.675 4.919 -11.832 1.00 68.75 98 GLY A C 1
ATOM 744 O O . GLY A 1 98 ? 6.588 5.321 -11.398 1.00 68.75 98 GLY A O 1
ATOM 745 N N . HIS A 1 99 ? 8.030 3.633 -11.728 1.00 75.12 99 HIS A N 1
ATOM 746 C CA . HIS A 1 99 ? 7.158 2.582 -11.199 1.00 75.12 99 HIS A CA 1
ATOM 747 C C . HIS A 1 99 ? 7.217 2.435 -9.671 1.00 75.12 99 HIS A C 1
ATOM 749 O O . HIS A 1 99 ? 8.205 2.740 -9.011 1.00 75.12 99 HIS A O 1
ATOM 755 N N . HIS A 1 100 ? 6.129 1.925 -9.080 1.00 70.31 100 HIS A N 1
ATOM 756 C CA . HIS A 1 100 ? 6.078 1.656 -7.642 1.00 70.31 100 HIS A CA 1
ATOM 757 C C . HIS A 1 100 ? 6.983 0.475 -7.256 1.00 70.31 100 HIS A C 1
ATOM 759 O O . HIS A 1 100 ? 7.168 -0.465 -8.022 1.00 70.31 100 HIS A O 1
ATOM 765 N N . LYS A 1 101 ? 7.454 0.463 -6.002 1.00 68.38 101 LYS A N 1
ATOM 766 C CA . LYS A 1 101 ? 8.365 -0.548 -5.429 1.00 68.38 101 LYS A CA 1
ATOM 767 C C . LYS A 1 101 ? 7.937 -2.008 -5.629 1.00 68.38 101 LYS A C 1
ATOM 769 O O . LYS A 1 101 ? 8.793 -2.880 -5.727 1.00 68.38 101 LYS A O 1
ATOM 774 N N . LYS A 1 102 ? 6.628 -2.291 -5.672 1.00 71.75 102 LYS A N 1
ATOM 775 C CA . LYS A 1 102 ? 6.108 -3.645 -5.941 1.00 71.75 102 LYS A CA 1
ATOM 776 C C . LYS A 1 102 ? 6.405 -4.089 -7.376 1.00 71.75 102 LYS A C 1
ATOM 778 O O . LYS A 1 102 ? 6.852 -5.212 -7.570 1.00 71.75 102 LYS A O 1
ATOM 783 N N . ASP A 1 103 ? 6.230 -3.183 -8.332 1.00 74.06 103 ASP A N 1
ATOM 784 C CA . ASP A 1 103 ? 6.438 -3.423 -9.763 1.00 74.06 103 ASP A CA 1
ATOM 785 C C . ASP A 1 103 ? 7.939 -3.413 -10.103 1.00 74.06 103 ASP A C 1
ATOM 787 O O . ASP A 1 103 ? 8.403 -4.169 -10.955 1.00 74.06 103 ASP A O 1
ATOM 791 N N . LEU A 1 104 ? 8.721 -2.610 -9.369 1.00 74.81 104 LEU A N 1
ATOM 792 C CA . LEU A 1 104 ? 10.174 -2.508 -9.511 1.00 74.81 104 LEU A CA 1
ATOM 793 C C . LEU A 1 104 ? 10.888 -3.850 -9.286 1.00 74.81 104 LEU A C 1
ATOM 795 O O . LEU A 1 104 ? 11.873 -4.131 -9.958 1.00 74.81 104 LEU A O 1
ATOM 799 N N . LYS A 1 105 ? 10.373 -4.704 -8.387 1.00 71.44 105 LYS A N 1
ATOM 800 C CA . LYS A 1 105 ? 10.937 -6.044 -8.131 1.00 71.44 105 LYS A CA 1
ATOM 801 C C . LYS A 1 105 ? 10.966 -6.931 -9.375 1.00 71.44 105 LYS A C 1
ATOM 803 O O . LYS A 1 105 ? 11.813 -7.808 -9.450 1.00 71.44 105 LYS A O 1
ATOM 808 N N . PHE A 1 106 ? 10.038 -6.720 -10.305 1.00 75.56 106 PHE A N 1
ATOM 809 C CA . PHE A 1 106 ? 9.951 -7.471 -11.554 1.00 75.56 106 PHE A CA 1
ATOM 810 C C . PHE A 1 106 ? 10.614 -6.715 -12.712 1.00 75.56 106 PHE A C 1
ATOM 812 O O . PHE A 1 106 ? 11.389 -7.289 -13.470 1.00 75.56 106 PHE A O 1
ATOM 819 N N . LEU A 1 107 ? 10.358 -5.409 -12.816 1.00 77.38 107 LEU A N 1
ATOM 820 C CA . LEU A 1 107 ? 10.878 -4.570 -13.897 1.00 77.38 107 LEU A CA 1
ATOM 821 C C . LEU A 1 107 ? 12.399 -4.409 -13.863 1.00 77.38 107 LEU A C 1
ATOM 823 O O . LEU A 1 107 ? 13.028 -4.399 -14.916 1.00 77.38 107 LEU A O 1
ATOM 827 N N . LEU A 1 108 ? 12.992 -4.291 -12.673 1.00 75.50 108 LEU A N 1
ATOM 828 C CA . LEU A 1 108 ? 14.432 -4.103 -12.525 1.00 75.50 108 LEU A CA 1
ATOM 829 C C . LEU A 1 108 ? 15.240 -5.319 -13.013 1.00 75.50 108 LEU A C 1
ATOM 831 O O . LEU A 1 108 ? 16.111 -5.117 -13.855 1.00 75.50 108 LEU A O 1
ATOM 835 N N . PRO A 1 109 ? 14.975 -6.567 -12.565 1.00 72.69 109 PRO A N 1
ATOM 836 C CA . PRO A 1 109 ? 15.681 -7.723 -13.107 1.00 72.69 109 PRO A CA 1
ATOM 837 C C . PRO A 1 109 ? 15.391 -7.925 -14.596 1.00 72.69 109 PRO A C 1
ATOM 839 O O . PRO A 1 109 ? 16.327 -8.200 -15.331 1.00 72.69 109 PRO A O 1
ATOM 842 N N . PHE A 1 110 ? 14.155 -7.706 -15.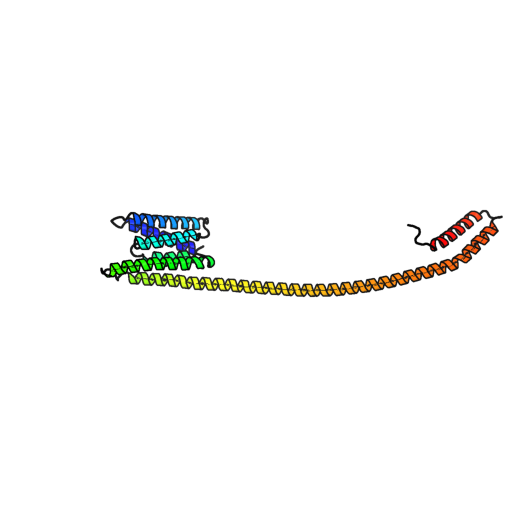066 1.00 77.69 110 PHE A N 1
ATOM 843 C CA . PHE A 1 110 ? 13.833 -7.781 -16.497 1.00 77.69 110 PHE A CA 1
ATOM 844 C C . PHE A 1 110 ? 14.691 -6.825 -17.336 1.00 77.69 110 PHE A C 1
ATOM 846 O O . PHE A 1 110 ? 15.286 -7.227 -18.333 1.00 77.69 110 PHE A O 1
ATOM 853 N N . TYR A 1 111 ? 14.797 -5.570 -16.909 1.00 79.50 111 TYR A N 1
ATOM 854 C CA . TYR A 1 111 ? 15.626 -4.574 -17.573 1.00 79.50 111 TYR A CA 1
ATOM 855 C C . TYR A 1 111 ? 17.111 -4.907 -17.517 1.00 79.50 111 TYR A C 1
ATOM 857 O O . TYR A 1 111 ? 17.777 -4.827 -18.541 1.00 79.50 111 TYR A O 1
ATOM 865 N N . ILE A 1 112 ? 17.623 -5.331 -16.357 1.00 74.00 112 ILE A N 1
ATOM 866 C CA . ILE A 1 112 ? 19.018 -5.767 -16.227 1.00 74.00 112 ILE A CA 1
ATOM 867 C C . ILE A 1 112 ? 19.291 -6.945 -17.170 1.00 74.00 112 ILE A C 1
ATOM 869 O O . ILE A 1 112 ? 20.314 -6.948 -17.843 1.00 74.00 112 ILE A O 1
ATOM 873 N N . THR A 1 113 ? 18.377 -7.914 -17.277 1.00 72.25 113 THR A N 1
ATOM 874 C CA . THR A 1 113 ? 18.496 -9.022 -18.235 1.00 72.25 113 THR A CA 1
ATOM 875 C C . THR A 1 113 ? 18.508 -8.519 -19.676 1.00 72.25 113 THR A C 1
ATOM 877 O O . THR A 1 113 ? 19.367 -8.942 -20.441 1.00 72.25 113 THR A O 1
ATOM 880 N N . CYS A 1 114 ? 17.619 -7.596 -20.049 1.00 71.19 114 CYS A N 1
ATOM 881 C CA . CYS A 1 114 ? 17.607 -7.011 -21.393 1.00 71.19 114 CYS A CA 1
ATOM 882 C C . CYS A 1 114 ? 18.921 -6.282 -21.704 1.00 71.19 114 CYS A C 1
ATOM 884 O O . CYS A 1 114 ? 19.521 -6.511 -22.747 1.00 71.19 114 CYS A O 1
ATOM 886 N N . VAL A 1 115 ? 19.414 -5.474 -20.766 1.00 69.75 115 VAL A N 1
ATOM 887 C CA . VAL A 1 115 ? 20.702 -4.781 -20.873 1.00 69.75 115 VAL A CA 1
ATOM 888 C C . VAL A 1 115 ? 21.860 -5.766 -21.022 1.00 69.75 115 VAL A C 1
ATOM 890 O O . VAL A 1 115 ? 22.718 -5.573 -21.875 1.00 69.75 115 VAL A O 1
ATOM 893 N N . LEU A 1 116 ? 21.881 -6.841 -20.231 1.00 67.94 116 LEU A N 1
ATOM 894 C CA . LEU A 1 116 ? 22.902 -7.884 -20.337 1.00 67.94 116 LEU A CA 1
ATOM 895 C C . LEU A 1 116 ? 22.858 -8.599 -21.690 1.00 67.94 116 LEU A C 1
ATOM 897 O O . LEU A 1 116 ? 23.915 -8.899 -22.233 1.00 67.94 116 LEU A O 1
ATOM 901 N N . LEU A 1 117 ? 21.667 -8.851 -22.241 1.00 70.19 117 LEU A N 1
ATOM 902 C CA . LEU A 1 117 ? 21.515 -9.443 -23.572 1.00 70.19 117 LEU A CA 1
ATOM 903 C C . LEU A 1 117 ? 22.060 -8.518 -24.666 1.00 70.19 117 LEU A C 1
ATOM 905 O O . LEU A 1 117 ? 22.813 -8.982 -25.516 1.00 70.19 117 LEU A O 1
ATOM 909 N N . VAL A 1 118 ? 21.749 -7.219 -24.607 1.00 68.06 118 VAL A N 1
ATOM 910 C CA . VAL A 1 118 ? 22.286 -6.223 -25.554 1.00 68.06 118 VAL A CA 1
ATOM 911 C C . VAL A 1 118 ? 23.809 -6.096 -25.420 1.00 68.06 118 VAL A C 1
ATOM 913 O O . VAL A 1 118 ? 24.518 -6.043 -26.420 1.00 68.06 118 VAL A O 1
ATOM 916 N N . LEU A 1 119 ? 24.337 -6.103 -24.192 1.00 65.62 119 LEU A N 1
ATOM 917 C CA . LEU A 1 119 ? 25.781 -6.071 -23.945 1.00 65.62 119 LEU A CA 1
ATOM 918 C C . LEU A 1 119 ? 26.491 -7.334 -24.443 1.00 65.62 119 LEU A C 1
ATOM 920 O O . LEU A 1 119 ? 27.584 -7.229 -24.992 1.00 65.62 119 LEU A O 1
ATOM 924 N N . LEU A 1 120 ? 25.897 -8.516 -24.257 1.00 66.00 120 LEU A N 1
ATOM 925 C CA . LEU A 1 120 ? 26.439 -9.776 -24.770 1.00 66.00 120 LEU A CA 1
ATOM 926 C C . LEU A 1 120 ? 26.507 -9.765 -26.295 1.00 66.00 120 LEU A C 1
ATOM 928 O O . LEU A 1 120 ? 27.555 -10.107 -26.837 1.00 66.00 120 LEU A O 1
ATOM 932 N N . ASP A 1 121 ? 25.438 -9.317 -26.955 1.00 65.62 121 ASP A N 1
ATOM 933 C CA . ASP A 1 121 ? 25.387 -9.176 -28.411 1.00 65.62 121 ASP A CA 1
ATOM 934 C C . ASP A 1 121 ? 26.450 -8.184 -28.917 1.00 65.62 121 ASP A C 1
ATOM 936 O O . ASP A 1 121 ? 27.255 -8.503 -29.797 1.00 65.62 121 ASP A O 1
ATOM 940 N N . GLY A 1 122 ? 26.562 -7.031 -28.249 1.00 60.06 122 GLY A N 1
ATOM 941 C CA . GLY A 1 122 ? 27.594 -6.034 -28.514 1.00 60.06 122 GLY A CA 1
ATOM 942 C C . GLY A 1 122 ? 29.016 -6.557 -28.298 1.00 60.06 122 GLY A C 1
ATOM 943 O O . GLY A 1 122 ? 29.901 -6.217 -29.075 1.00 60.06 122 GLY A O 1
ATOM 944 N N . ILE A 1 123 ? 29.264 -7.409 -27.298 1.00 58.56 123 ILE A N 1
ATOM 945 C CA . ILE A 1 123 ? 30.570 -8.057 -27.091 1.00 58.56 123 ILE A CA 1
ATOM 946 C C . ILE A 1 123 ? 30.846 -9.073 -28.199 1.00 58.56 123 ILE A C 1
ATOM 948 O O . ILE A 1 123 ? 31.966 -9.109 -28.695 1.00 58.56 123 ILE A O 1
ATOM 952 N N . THR A 1 124 ? 29.865 -9.869 -28.631 1.00 58.00 124 THR A N 1
ATOM 953 C CA . THR A 1 124 ? 30.057 -10.806 -29.749 1.00 58.00 124 THR A CA 1
ATOM 954 C C . THR A 1 124 ? 30.337 -10.083 -31.066 1.00 58.00 124 THR A C 1
ATOM 956 O O . THR A 1 124 ? 31.266 -10.466 -31.776 1.00 58.00 124 THR A O 1
ATOM 959 N N . ILE A 1 125 ? 29.619 -8.995 -31.359 1.00 54.78 125 ILE A N 1
ATOM 960 C CA . ILE A 1 125 ? 29.810 -8.182 -32.569 1.00 54.78 125 ILE A CA 1
ATOM 961 C C . ILE A 1 125 ? 31.127 -7.398 -32.499 1.00 54.78 125 ILE A C 1
ATOM 963 O O . ILE A 1 125 ? 31.901 -7.428 -33.454 1.00 54.78 125 ILE A O 1
ATOM 967 N N . LYS A 1 126 ? 31.450 -6.771 -31.356 1.00 50.66 126 LYS A N 1
ATOM 968 C CA . LYS A 1 126 ? 32.722 -6.055 -31.148 1.00 50.66 126 LYS A CA 1
ATOM 969 C C . LYS A 1 126 ? 33.924 -6.989 -31.056 1.00 50.66 126 LYS A C 1
ATOM 971 O O . LYS A 1 126 ? 35.010 -6.571 -31.419 1.00 50.66 126 LYS A O 1
ATOM 976 N N . PHE A 1 127 ? 33.777 -8.241 -30.625 1.00 45.88 127 PHE A N 1
ATOM 977 C CA . PHE A 1 127 ? 34.850 -9.242 -30.698 1.00 45.88 127 PHE A CA 1
ATOM 978 C C . PHE A 1 127 ? 35.132 -9.644 -32.155 1.00 45.88 127 PHE A C 1
ATOM 980 O O . PHE A 1 127 ? 36.291 -9.782 -32.539 1.00 45.88 127 PHE A O 1
ATOM 987 N N . LEU A 1 128 ? 34.091 -9.734 -32.991 1.00 46.66 128 LEU A N 1
ATOM 988 C CA . LEU A 1 128 ? 34.222 -9.906 -34.443 1.00 46.66 128 LEU A CA 1
ATOM 989 C C . LEU A 1 128 ? 34.804 -8.658 -35.138 1.00 46.66 128 LEU A C 1
ATOM 991 O O . LEU A 1 128 ? 35.667 -8.794 -36.003 1.00 46.66 128 LEU A O 1
ATOM 995 N N . GLN A 1 129 ? 34.407 -7.448 -34.727 1.00 41.53 129 GLN A N 1
ATOM 996 C CA . GLN A 1 129 ? 34.959 -6.180 -35.228 1.00 41.53 129 GLN A CA 1
ATOM 997 C C . GLN A 1 129 ? 36.335 -5.831 -34.643 1.00 41.53 129 GLN A C 1
ATOM 999 O O . GLN A 1 129 ? 37.099 -5.139 -35.291 1.00 41.53 129 GLN A O 1
ATOM 1004 N N . SER A 1 130 ? 36.733 -6.346 -33.479 1.00 42.38 130 SER A N 1
ATOM 1005 C CA . SER A 1 130 ? 38.061 -6.132 -32.874 1.00 42.38 130 SER A CA 1
ATOM 1006 C C . SER A 1 130 ? 39.198 -6.748 -33.700 1.00 42.38 130 SER A C 1
ATOM 1008 O O . SER A 1 130 ? 40.361 -6.411 -33.476 1.00 42.38 130 SER A O 1
ATOM 1010 N N . VAL A 1 131 ? 38.887 -7.632 -34.652 1.00 48.50 131 VAL A N 1
ATOM 1011 C CA . VAL A 1 131 ? 39.831 -8.109 -35.678 1.00 48.50 131 VAL A CA 1
ATOM 1012 C C . VAL A 1 131 ? 40.056 -7.042 -36.769 1.00 48.50 131 VAL A C 1
ATOM 1014 O O . VAL A 1 131 ? 41.092 -7.041 -37.428 1.00 48.50 131 VAL A O 1
ATOM 1017 N N . PHE A 1 132 ? 39.142 -6.079 -36.904 1.00 37.91 132 PHE A N 1
ATOM 1018 C CA . PHE A 1 132 ? 39.184 -4.947 -37.827 1.00 37.91 132 PHE A CA 1
ATOM 1019 C C . PHE A 1 132 ? 39.023 -3.623 -37.059 1.00 37.91 132 PHE A C 1
ATOM 1021 O O . PHE A 1 132 ? 37.944 -3.048 -36.984 1.00 37.91 132 PHE A O 1
ATOM 1028 N N . PHE A 1 133 ? 40.134 -3.169 -36.467 1.00 44.41 133 PHE A N 1
ATOM 1029 C CA . PHE A 1 133 ? 40.342 -1.849 -35.852 1.00 44.41 133 PHE A CA 1
ATOM 1030 C C . PHE A 1 133 ? 39.408 -0.744 -36.369 1.00 44.41 133 PHE A C 1
ATOM 1032 O O . PHE A 1 133 ? 39.523 -0.410 -37.542 1.00 44.41 133 PHE A O 1
ATOM 1039 N N . ILE A 1 134 ? 38.617 -0.118 -35.483 1.00 40.56 134 ILE A N 1
ATOM 1040 C CA . ILE A 1 134 ? 38.195 1.298 -35.522 1.00 40.56 134 I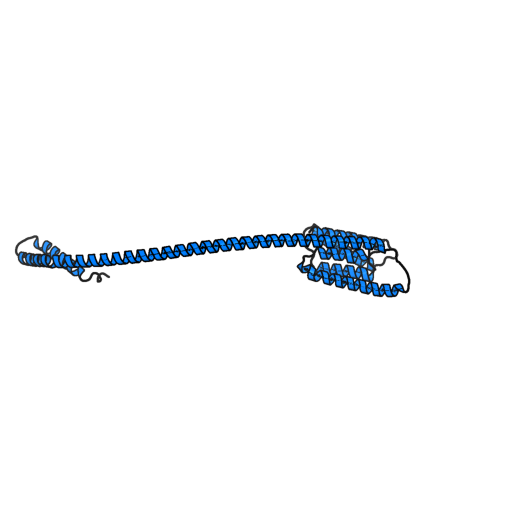LE A CA 1
ATOM 1041 C C . ILE A 1 134 ? 37.553 1.685 -34.160 1.00 40.56 134 ILE A C 1
ATOM 1043 O O . ILE A 1 134 ? 36.839 0.897 -33.552 1.00 40.56 134 ILE A O 1
ATOM 1047 N N . GLU A 1 135 ? 37.845 2.918 -33.718 1.00 40.88 135 GLU A N 1
ATOM 1048 C CA . GLU A 1 135 ? 37.139 3.759 -32.721 1.00 40.88 135 GLU A CA 1
ATOM 1049 C C . GLU A 1 135 ? 37.350 3.588 -31.201 1.00 40.88 135 GLU A C 1
ATOM 1051 O O . GLU A 1 135 ? 36.689 2.827 -30.503 1.00 40.88 135 GLU A O 1
ATOM 1056 N N . LEU A 1 136 ? 38.211 4.464 -30.656 1.00 39.41 136 LEU A N 1
ATOM 1057 C CA . LEU A 1 136 ? 38.438 4.680 -29.217 1.00 39.41 136 LEU A CA 1
ATOM 1058 C C . LEU A 1 136 ? 37.982 6.078 -28.718 1.00 39.41 136 LEU A C 1
ATOM 1060 O O . LEU A 1 136 ? 38.237 6.430 -27.566 1.00 39.41 136 LEU A O 1
ATOM 1064 N N . LEU A 1 137 ? 37.342 6.905 -29.558 1.00 38.97 137 LEU A N 1
ATOM 1065 C CA . LEU A 1 137 ? 37.176 8.351 -29.302 1.00 38.97 137 LEU A CA 1
ATOM 1066 C C . LEU A 1 137 ? 35.850 8.792 -28.639 1.00 38.97 137 LEU A C 1
ATOM 1068 O O . LEU A 1 137 ? 35.818 9.896 -28.103 1.00 38.97 137 LEU A O 1
ATOM 1072 N N . HIS A 1 138 ? 34.809 7.954 -28.560 1.00 47.03 138 HIS A N 1
ATOM 1073 C CA . HIS A 1 138 ? 33.506 8.330 -27.960 1.00 47.03 138 HIS A CA 1
ATOM 1074 C C . HIS A 1 138 ? 33.419 8.213 -26.416 1.00 47.03 138 HIS A C 1
ATOM 1076 O O . HIS A 1 138 ? 32.461 8.648 -25.791 1.00 47.03 138 HIS A O 1
ATOM 1082 N N . THR A 1 139 ? 34.462 7.718 -25.748 1.00 52.38 139 THR A N 1
ATOM 1083 C CA . THR A 1 139 ? 34.405 7.210 -24.360 1.00 52.38 139 THR A CA 1
ATOM 1084 C C . THR A 1 139 ? 34.256 8.237 -23.222 1.00 52.38 139 THR A C 1
ATOM 1086 O O . THR A 1 139 ? 33.936 7.844 -22.098 1.00 52.38 139 THR A O 1
ATOM 1089 N N . LYS A 1 140 ? 34.504 9.539 -23.436 1.00 44.53 140 LYS A N 1
ATOM 1090 C CA . LYS A 1 140 ? 34.513 10.531 -22.332 1.00 44.53 140 LYS A CA 1
ATOM 1091 C C . LYS A 1 140 ? 33.147 11.147 -22.027 1.00 44.53 140 LYS A C 1
ATOM 1093 O O . LYS A 1 140 ? 32.859 11.408 -20.859 1.00 44.53 140 LYS A O 1
ATOM 1098 N N . GLU A 1 141 ? 32.325 11.381 -23.044 1.00 44.69 141 GLU A N 1
ATOM 1099 C CA . GLU A 1 141 ? 30.990 11.971 -22.877 1.00 44.69 141 GLU A CA 1
ATOM 1100 C C . GLU A 1 141 ? 30.017 10.937 -22.294 1.00 44.69 141 GLU A C 1
ATOM 1102 O O . GLU A 1 141 ? 29.329 11.222 -21.309 1.00 44.69 141 GLU A O 1
ATOM 1107 N N . ASP A 1 142 ? 30.098 9.694 -22.774 1.00 48.78 142 ASP A N 1
ATOM 1108 C CA . ASP A 1 142 ? 29.341 8.553 -22.249 1.00 48.78 142 ASP A CA 1
ATOM 1109 C C . ASP A 1 142 ? 29.628 8.298 -20.761 1.00 48.78 142 ASP A C 1
ATOM 1111 O O . ASP A 1 142 ? 28.712 8.066 -19.969 1.00 48.78 142 ASP A O 1
ATOM 1115 N N . PHE A 1 143 ? 30.888 8.432 -20.329 1.00 46.38 143 PHE A N 1
ATOM 1116 C CA . PHE A 1 143 ? 31.270 8.256 -18.925 1.00 46.38 143 PHE A CA 1
ATOM 1117 C C . PHE A 1 143 ? 30.615 9.290 -17.997 1.00 46.38 143 PHE A C 1
ATOM 1119 O O . PHE A 1 143 ? 30.104 8.933 -16.930 1.00 46.38 143 PHE A O 1
ATOM 1126 N N . ILE A 1 144 ? 30.601 10.569 -18.387 1.00 48.69 144 ILE A N 1
ATOM 1127 C CA . ILE A 1 144 ? 30.004 11.644 -17.579 1.00 48.69 144 ILE A CA 1
ATOM 1128 C C . ILE A 1 144 ? 28.491 11.441 -17.470 1.00 48.69 144 ILE A C 1
ATOM 1130 O O . ILE A 1 144 ? 27.921 11.588 -16.386 1.00 48.69 144 ILE A O 1
ATOM 1134 N N . VAL A 1 145 ? 27.845 11.054 -18.568 1.00 50.28 145 VAL A N 1
ATOM 1135 C CA . VAL A 1 145 ? 26.390 10.892 -18.639 1.00 50.28 145 VAL A CA 1
ATOM 1136 C C . VAL A 1 145 ? 25.913 9.634 -17.910 1.00 50.28 145 VAL A C 1
ATOM 1138 O O . VAL A 1 145 ? 24.928 9.700 -17.167 1.00 50.28 145 VAL A O 1
ATOM 1141 N N . ILE A 1 146 ? 26.623 8.508 -18.028 1.00 51.34 146 ILE A N 1
ATOM 1142 C CA . ILE A 1 146 ? 26.356 7.299 -17.232 1.00 51.34 146 ILE A CA 1
ATOM 1143 C C . ILE A 1 146 ? 26.547 7.605 -15.744 1.00 51.34 146 ILE A C 1
ATOM 1145 O O . ILE A 1 146 ? 25.698 7.253 -14.924 1.00 51.34 146 ILE A O 1
ATOM 1149 N N . THR A 1 147 ? 27.606 8.335 -15.388 1.00 51.19 147 THR A N 1
ATOM 1150 C CA . THR A 1 147 ? 27.869 8.736 -13.998 1.00 51.19 147 THR A CA 1
ATOM 1151 C C . THR A 1 147 ? 26.778 9.665 -13.457 1.00 51.19 147 THR A C 1
ATOM 1153 O O . THR A 1 147 ? 26.315 9.469 -12.333 1.00 51.19 147 THR A O 1
ATOM 1156 N N . LEU A 1 148 ? 26.299 10.627 -14.252 1.00 52.34 148 LEU A N 1
ATOM 1157 C CA . LEU A 1 148 ? 25.165 11.492 -13.902 1.00 52.34 148 LEU A CA 1
ATOM 1158 C C . LEU A 1 148 ? 23.862 10.702 -13.755 1.00 52.34 148 LEU A C 1
ATOM 1160 O O . LEU A 1 148 ? 23.109 10.942 -12.813 1.00 52.34 148 LEU A O 1
ATOM 1164 N N . SER A 1 149 ? 23.613 9.740 -14.642 1.00 50.22 149 SER A N 1
ATOM 1165 C CA . SER A 1 149 ? 22.409 8.902 -14.624 1.00 50.22 149 SER A CA 1
ATOM 1166 C C . SER A 1 149 ? 22.390 7.984 -13.402 1.00 50.22 149 SER A C 1
ATOM 1168 O O . SER A 1 149 ? 21.396 7.938 -12.676 1.00 50.22 149 SER A O 1
ATOM 1170 N N . ILE A 1 150 ? 23.512 7.321 -13.101 1.00 56.16 150 ILE A N 1
ATOM 1171 C CA . ILE A 1 150 ? 23.686 6.520 -11.882 1.00 56.16 150 ILE A CA 1
ATOM 1172 C C . ILE A 1 150 ? 23.608 7.417 -10.640 1.00 56.16 150 ILE A C 1
ATOM 1174 O O . ILE A 1 150 ? 22.946 7.058 -9.669 1.00 56.16 150 ILE A O 1
ATOM 1178 N N . GLY A 1 151 ? 24.217 8.605 -10.665 1.00 57.16 151 GLY A N 1
ATOM 1179 C CA . GLY A 1 151 ? 24.159 9.573 -9.568 1.00 57.16 151 GLY A CA 1
ATOM 1180 C C . GLY A 1 151 ? 22.734 10.049 -9.272 1.00 57.16 151 GLY A C 1
ATOM 1181 O O . GLY A 1 151 ? 22.309 10.049 -8.115 1.00 57.16 151 GLY A O 1
ATOM 1182 N N . ALA A 1 152 ? 21.963 10.374 -10.311 1.00 62.19 152 ALA A N 1
ATOM 1183 C CA . ALA A 1 152 ? 20.552 10.730 -10.200 1.00 62.19 152 ALA A CA 1
ATOM 1184 C C . ALA A 1 152 ? 19.718 9.562 -9.650 1.00 62.19 152 ALA A C 1
ATOM 1186 O O . ALA A 1 152 ? 18.865 9.761 -8.782 1.00 62.19 152 ALA A O 1
ATOM 1187 N N . LEU A 1 153 ? 20.010 8.337 -10.094 1.00 58.62 153 LEU A N 1
ATOM 1188 C CA . LEU A 1 153 ? 19.356 7.109 -9.649 1.00 58.62 153 LEU A CA 1
ATOM 1189 C C . LEU A 1 153 ? 19.640 6.828 -8.163 1.00 58.62 153 LEU A C 1
ATOM 1191 O O . LEU A 1 153 ? 18.707 6.609 -7.391 1.00 58.62 153 LEU A O 1
ATOM 1195 N N . VAL A 1 154 ? 20.900 6.926 -7.727 1.00 67.12 154 VAL A N 1
ATOM 1196 C CA . VAL A 1 154 ? 21.310 6.770 -6.319 1.00 67.12 154 VAL A CA 1
ATOM 1197 C C . VAL A 1 154 ? 20.698 7.860 -5.437 1.00 67.12 154 VAL A C 1
ATOM 1199 O O . VAL A 1 154 ? 20.166 7.555 -4.365 1.00 67.12 154 VAL A O 1
ATOM 1202 N N . TYR A 1 155 ? 20.721 9.121 -5.879 1.00 74.75 155 TYR A N 1
ATOM 1203 C CA . TYR A 1 155 ? 20.104 10.232 -5.151 1.00 74.75 155 TYR A CA 1
ATOM 1204 C C . TYR A 1 155 ? 18.596 10.020 -4.981 1.00 74.75 155 TYR A C 1
ATOM 1206 O O . TYR A 1 155 ? 18.062 10.163 -3.877 1.00 74.75 155 TYR A O 1
ATOM 1214 N N . TYR A 1 156 ? 17.920 9.606 -6.053 1.00 70.31 156 TYR A N 1
ATOM 1215 C CA . TYR A 1 156 ? 16.497 9.305 -6.024 1.00 70.31 156 TYR A CA 1
ATOM 1216 C C . TYR A 1 156 ? 16.172 8.138 -5.090 1.00 70.31 156 TYR A C 1
ATOM 1218 O O . TYR A 1 156 ? 15.288 8.274 -4.244 1.00 70.31 156 TYR A O 1
ATOM 1226 N N . PHE A 1 157 ? 16.893 7.015 -5.183 1.00 68.19 157 PHE A N 1
ATOM 1227 C CA . PHE A 1 157 ? 16.680 5.874 -4.288 1.00 68.19 157 PHE A CA 1
ATOM 1228 C C . PHE A 1 157 ? 16.887 6.262 -2.827 1.00 68.19 157 PHE A C 1
ATOM 1230 O O . PHE A 1 157 ? 16.074 5.890 -1.981 1.00 68.19 157 PHE A O 1
ATOM 1237 N N . LYS A 1 158 ? 17.913 7.067 -2.527 1.00 73.88 158 LYS A N 1
ATOM 1238 C CA . LYS A 1 158 ? 18.135 7.604 -1.181 1.00 73.88 158 LYS A CA 1
ATOM 1239 C C . LYS A 1 158 ? 16.946 8.451 -0.720 1.00 73.88 158 LYS A C 1
ATOM 1241 O O . LYS A 1 158 ? 16.446 8.238 0.382 1.00 73.88 158 LYS A O 1
ATOM 1246 N N . TYR A 1 159 ? 16.456 9.363 -1.559 1.00 76.12 159 TYR A N 1
ATOM 1247 C CA . TYR A 1 159 ? 15.308 10.212 -1.234 1.00 76.12 159 TYR A CA 1
ATOM 1248 C C . TYR A 1 159 ? 14.018 9.400 -1.027 1.00 76.12 159 TYR A C 1
ATOM 1250 O O . TYR A 1 159 ? 13.331 9.562 -0.017 1.00 76.12 159 TYR A O 1
ATOM 1258 N N . ALA A 1 160 ? 13.713 8.479 -1.944 1.00 70.50 160 ALA A N 1
ATOM 1259 C CA . ALA A 1 160 ? 12.539 7.617 -1.874 1.00 70.50 160 ALA A CA 1
ATOM 1260 C C . ALA A 1 160 ? 12.566 6.723 -0.626 1.00 70.50 160 ALA A C 1
ATOM 1262 O O . ALA A 1 160 ? 11.554 6.605 0.066 1.00 70.50 160 ALA A O 1
ATOM 1263 N N . MET A 1 161 ? 13.729 6.151 -0.295 1.00 68.00 161 MET A N 1
ATOM 1264 C CA . MET A 1 161 ? 13.897 5.301 0.883 1.00 68.00 161 MET A CA 1
ATOM 1265 C C . MET A 1 161 ? 13.736 6.096 2.185 1.00 68.00 161 MET A C 1
ATOM 1267 O O . MET A 1 161 ? 13.069 5.625 3.103 1.00 68.00 161 MET A O 1
ATOM 1271 N N . VAL A 1 162 ? 14.282 7.316 2.261 1.00 75.88 162 VAL A N 1
ATOM 1272 C CA . VAL A 1 162 ? 14.115 8.205 3.426 1.00 75.88 162 VAL A CA 1
ATOM 1273 C C . VAL A 1 162 ? 12.652 8.607 3.608 1.00 75.88 162 VAL A C 1
ATOM 1275 O O . VAL A 1 162 ? 12.133 8.549 4.725 1.00 75.88 162 VAL A O 1
ATOM 1278 N N . ASN A 1 163 ? 11.962 8.966 2.524 1.00 75.62 163 ASN A N 1
ATOM 1279 C CA . ASN A 1 163 ? 10.561 9.371 2.593 1.00 75.62 163 ASN A CA 1
ATOM 1280 C C . ASN A 1 163 ? 9.644 8.199 2.990 1.00 75.62 163 ASN A C 1
ATOM 1282 O O . ASN A 1 163 ? 8.786 8.344 3.860 1.00 75.62 163 ASN A O 1
ATOM 1286 N N . GLU A 1 164 ? 9.865 7.010 2.422 1.00 74.00 164 GLU A N 1
ATOM 1287 C CA . GLU A 1 164 ? 9.115 5.799 2.779 1.00 74.00 164 GLU A CA 1
ATOM 1288 C C . GLU A 1 164 ? 9.380 5.385 4.233 1.00 74.00 164 GLU A C 1
ATOM 1290 O O . GLU A 1 164 ? 8.445 5.053 4.961 1.00 74.00 164 GLU A O 1
ATOM 1295 N N . ASN A 1 165 ? 10.631 5.470 4.696 1.00 74.19 165 ASN A N 1
ATOM 1296 C CA . ASN A 1 165 ? 10.973 5.178 6.087 1.00 74.19 165 ASN A CA 1
ATOM 1297 C C . ASN A 1 165 ? 10.313 6.173 7.057 1.00 74.19 165 ASN A C 1
ATOM 1299 O O . ASN A 1 165 ? 9.813 5.786 8.112 1.00 74.19 165 ASN A O 1
ATOM 1303 N N . THR A 1 166 ? 10.236 7.449 6.672 1.00 81.12 166 THR A N 1
ATOM 1304 C CA . THR A 1 166 ? 9.554 8.487 7.460 1.00 81.12 166 THR A CA 1
ATOM 1305 C C . THR A 1 166 ? 8.054 8.212 7.543 1.00 81.12 166 THR A C 1
ATOM 1307 O O . THR A 1 166 ? 7.479 8.238 8.630 1.00 81.12 166 THR A O 1
ATOM 1310 N N . TYR A 1 167 ? 7.430 7.859 6.418 1.00 84.44 167 TYR A N 1
ATOM 1311 C CA . TYR A 1 167 ? 6.021 7.475 6.362 1.00 84.44 167 TYR A CA 1
ATOM 1312 C C . TYR A 1 167 ? 5.716 6.231 7.212 1.00 84.44 167 TYR A C 1
ATOM 1314 O O . TYR A 1 167 ? 4.760 6.223 7.989 1.00 84.44 167 TYR A O 1
ATOM 1322 N N . LEU A 1 168 ? 6.548 5.189 7.118 1.00 83.94 168 LEU A N 1
ATOM 1323 C CA . LEU A 1 168 ? 6.409 3.978 7.931 1.00 83.94 168 LEU A CA 1
ATOM 1324 C C . LEU A 1 168 ? 6.604 4.268 9.423 1.00 83.94 168 LEU A C 1
ATOM 1326 O O . LEU A 1 168 ? 5.872 3.728 10.253 1.00 83.94 168 LEU A O 1
ATOM 1330 N N . SER A 1 169 ? 7.541 5.152 9.771 1.00 89.00 169 SER A N 1
ATOM 1331 C CA . SER A 1 169 ? 7.742 5.609 11.147 1.00 89.00 169 SER A CA 1
ATOM 1332 C C . SER A 1 169 ? 6.497 6.323 11.687 1.00 89.00 169 SER A C 1
ATOM 1334 O O . SER A 1 169 ? 6.005 5.984 12.765 1.00 89.00 169 SER A O 1
ATOM 1336 N N . GLN A 1 170 ? 5.904 7.229 10.902 1.00 90.50 170 GLN A N 1
ATOM 1337 C CA . GLN A 1 170 ? 4.656 7.910 11.262 1.00 90.50 170 GLN A CA 1
ATOM 1338 C C . GLN A 1 170 ? 3.488 6.932 11.419 1.00 90.50 170 GLN A C 1
ATOM 1340 O O . GLN A 1 170 ? 2.744 7.018 12.398 1.00 90.50 170 GLN A O 1
ATOM 1345 N N . GLN A 1 171 ? 3.344 5.963 10.508 1.00 90.31 171 GLN A N 1
ATOM 1346 C CA . GLN A 1 171 ? 2.322 4.925 10.643 1.00 90.31 171 GLN A CA 1
ATOM 1347 C C . GLN A 1 171 ? 2.518 4.088 11.908 1.00 90.31 171 GLN A C 1
ATOM 1349 O O . GLN A 1 171 ? 1.547 3.818 12.614 1.00 90.31 171 GLN A O 1
ATOM 1354 N N . LYS A 1 172 ? 3.758 3.707 12.229 1.00 91.25 172 LYS A N 1
ATOM 1355 C CA . LYS A 1 172 ? 4.080 2.945 13.441 1.00 91.25 172 LYS A CA 1
ATOM 1356 C C . LYS A 1 172 ? 3.717 3.723 14.707 1.00 91.25 172 LYS A C 1
ATOM 1358 O O . LYS A 1 172 ? 3.128 3.145 15.619 1.00 91.25 172 LYS A O 1
ATOM 1363 N N . ILE A 1 173 ? 4.017 5.023 14.749 1.00 94.19 173 ILE A N 1
ATOM 1364 C CA . ILE A 1 173 ? 3.625 5.912 15.855 1.00 94.19 173 ILE A CA 1
ATOM 1365 C C . ILE A 1 173 ? 2.095 5.994 15.953 1.00 94.19 173 ILE A C 1
ATOM 1367 O O . ILE A 1 173 ? 1.536 5.794 17.030 1.00 94.19 173 ILE A O 1
ATOM 1371 N N . GLY A 1 174 ? 1.402 6.194 14.828 1.00 92.25 174 GLY A N 1
ATOM 1372 C CA . GLY A 1 174 ? -0.061 6.230 14.791 1.00 92.25 174 GLY A CA 1
ATOM 1373 C C . GLY A 1 174 ? -0.708 4.923 15.261 1.00 92.25 174 GLY A C 1
ATOM 1374 O O . GLY A 1 174 ? -1.702 4.950 15.989 1.00 92.25 174 GLY A O 1
ATOM 1375 N N . LEU A 1 175 ? -0.134 3.772 14.895 1.00 92.88 175 LEU A N 1
ATOM 1376 C CA . LEU A 1 175 ? -0.608 2.461 15.337 1.00 92.88 175 LEU A CA 1
ATOM 1377 C C . LEU A 1 175 ? -0.399 2.271 16.844 1.00 92.88 175 LEU A C 1
ATOM 1379 O O . LEU A 1 175 ? -1.307 1.809 17.533 1.00 92.88 175 LEU A O 1
ATOM 1383 N N . LYS A 1 176 ? 0.769 2.675 17.361 1.00 94.31 176 LYS A N 1
ATOM 1384 C CA . LYS A 1 176 ? 1.087 2.615 18.793 1.00 94.31 176 LYS A CA 1
ATOM 1385 C C . LYS A 1 176 ? 0.090 3.437 19.616 1.00 94.31 176 LYS A C 1
ATOM 1387 O O . LYS A 1 176 ? -0.477 2.904 20.565 1.00 94.31 176 LYS A O 1
ATOM 1392 N N . ASN A 1 177 ? -0.210 4.665 19.190 1.00 94.31 177 ASN A N 1
ATOM 1393 C CA . ASN A 1 177 ? -1.188 5.523 19.864 1.00 94.31 177 ASN A CA 1
ATOM 1394 C C . ASN A 1 177 ? -2.599 4.910 19.845 1.00 94.31 177 ASN A C 1
ATOM 1396 O O . ASN A 1 177 ? -3.309 4.947 20.846 1.00 94.31 177 ASN A O 1
ATOM 1400 N N . LYS A 1 178 ? -3.014 4.292 18.727 1.00 93.94 178 LYS A N 1
ATOM 1401 C CA . LYS A 1 178 ? -4.313 3.597 18.649 1.00 93.94 178 LYS A CA 1
ATOM 1402 C C . LYS A 1 178 ? -4.395 2.401 19.599 1.00 93.94 178 LYS A C 1
ATOM 1404 O O . LYS A 1 178 ? -5.440 2.198 20.213 1.00 93.94 178 LYS A O 1
ATOM 1409 N N . ILE A 1 179 ? -3.319 1.622 19.721 1.00 94.31 179 ILE A N 1
ATOM 1410 C CA . ILE A 1 179 ? -3.244 0.492 20.661 1.00 94.31 179 ILE A CA 1
ATOM 1411 C C . ILE A 1 179 ? -3.357 0.994 22.103 1.00 94.31 179 ILE A C 1
ATOM 1413 O O . ILE A 1 179 ? -4.112 0.427 22.887 1.00 94.31 179 ILE A O 1
ATOM 1417 N N . GLU A 1 180 ? -2.663 2.080 22.438 1.00 95.88 180 GLU A N 1
ATOM 1418 C CA . GLU A 1 180 ? -2.704 2.681 23.772 1.00 95.88 180 GLU A CA 1
ATOM 1419 C C . GLU A 1 180 ? -4.103 3.200 24.134 1.00 95.88 180 GLU A C 1
ATOM 1421 O O . GLU A 1 180 ? -4.628 2.869 25.196 1.00 95.88 180 GLU A O 1
ATOM 1426 N N . ILE A 1 181 ? -4.772 3.904 23.214 1.00 95.19 181 ILE A N 1
ATOM 1427 C CA . ILE A 1 181 ? -6.161 4.352 23.405 1.00 95.19 181 ILE A CA 1
ATOM 1428 C C . ILE A 1 181 ? -7.094 3.157 23.635 1.00 95.19 181 ILE A C 1
ATOM 1430 O O . ILE A 1 181 ? -7.917 3.184 24.550 1.00 95.19 181 ILE A O 1
ATOM 1434 N N . ARG A 1 182 ? -6.968 2.092 22.831 1.00 93.00 182 ARG A N 1
ATOM 1435 C CA . ARG A 1 182 ? -7.789 0.879 22.984 1.00 93.00 182 ARG A CA 1
ATOM 1436 C C . ARG A 1 182 ? -7.544 0.181 24.316 1.00 93.00 182 ARG A C 1
ATOM 1438 O O . ARG A 1 182 ? -8.502 -0.279 24.929 1.00 93.00 182 ARG A O 1
ATOM 1445 N N . LYS A 1 183 ? -6.294 0.133 24.777 1.00 96.25 183 LYS A N 1
ATOM 1446 C CA . LYS A 1 183 ? -5.945 -0.421 26.086 1.00 96.25 183 LYS A CA 1
ATOM 1447 C C . LYS A 1 183 ? -6.601 0.379 27.217 1.00 96.25 183 LYS A C 1
ATOM 1449 O O . LYS A 1 183 ? -7.267 -0.214 28.058 1.00 96.25 183 LYS A O 1
ATOM 1454 N N . ASN A 1 184 ? -6.508 1.708 27.178 1.00 95.44 184 ASN A N 1
ATOM 1455 C CA . ASN A 1 184 ? -7.125 2.576 28.187 1.00 95.44 184 ASN A CA 1
ATOM 1456 C C . ASN A 1 184 ? -8.661 2.453 28.196 1.00 95.44 184 ASN A C 1
ATOM 1458 O O . ASN A 1 184 ? -9.275 2.431 29.261 1.00 95.44 184 ASN A O 1
ATOM 1462 N N . GLN A 1 185 ? -9.290 2.322 27.021 1.00 94.56 185 GLN A N 1
ATOM 1463 C CA . GLN A 1 185 ? -10.730 2.051 26.911 1.00 94.56 185 GLN A CA 1
ATOM 1464 C C . GLN A 1 185 ? -11.111 0.704 27.535 1.00 94.56 185 GLN A C 1
ATOM 1466 O O . GLN A 1 185 ? -12.111 0.624 28.243 1.00 94.56 185 GLN A O 1
ATOM 1471 N N . LEU A 1 186 ? -10.314 -0.341 27.299 1.00 95.88 186 LEU A N 1
ATOM 1472 C CA . LEU A 1 186 ? -10.549 -1.665 27.873 1.00 95.88 186 LEU A CA 1
ATOM 1473 C C . LEU A 1 186 ? -10.475 -1.629 29.407 1.00 95.88 186 LEU A C 1
ATOM 1475 O O . LEU A 1 186 ? -11.352 -2.164 30.076 1.00 95.88 186 LEU A O 1
ATOM 1479 N N . GLU A 1 187 ? -9.465 -0.954 29.961 1.00 96.25 187 GLU A N 1
ATOM 1480 C CA . GLU A 1 187 ? -9.310 -0.793 31.411 1.00 96.25 187 GLU A CA 1
ATOM 1481 C C . GLU A 1 187 ? -10.465 0.009 32.035 1.00 96.25 187 GLU A C 1
ATOM 1483 O O . GLU A 1 187 ? -10.927 -0.320 33.129 1.00 96.25 187 GLU A O 1
ATOM 1488 N N . ALA A 1 188 ? -10.970 1.036 31.344 1.00 95.06 188 ALA A N 1
ATOM 1489 C CA . ALA A 1 188 ? -12.133 1.800 31.796 1.00 95.06 188 ALA A CA 1
ATOM 1490 C C . ALA A 1 188 ? -13.416 0.951 31.807 1.00 95.06 188 ALA A C 1
ATOM 1492 O O . ALA A 1 188 ? -14.161 0.983 32.787 1.00 95.06 188 ALA A O 1
ATOM 1493 N N . ILE A 1 189 ? -13.644 0.154 30.757 1.00 95.50 189 ILE A N 1
ATOM 1494 C CA . ILE A 1 189 ? -14.792 -0.760 30.671 1.00 95.50 189 ILE A CA 1
ATOM 1495 C C . ILE A 1 189 ? -14.713 -1.834 31.762 1.00 95.50 189 ILE A C 1
ATOM 1497 O O . ILE A 1 189 ? -15.722 -2.126 32.401 1.00 95.50 189 ILE A O 1
ATOM 1501 N N . ASP A 1 190 ? -13.530 -2.395 32.028 1.00 95.75 190 ASP A N 1
ATOM 1502 C CA . ASP A 1 190 ? -13.366 -3.404 33.083 1.00 95.75 190 ASP A CA 1
ATOM 1503 C C . ASP A 1 190 ? -13.655 -2.824 34.480 1.00 95.75 190 ASP A C 1
ATOM 1505 O O . ASP A 1 190 ? -14.306 -3.467 35.306 1.00 95.75 190 ASP A O 1
ATOM 1509 N N . LYS A 1 191 ? -13.258 -1.567 34.733 1.00 96.19 191 LYS A N 1
ATOM 1510 C CA . LYS A 1 191 ? -13.623 -0.847 35.966 1.00 96.19 191 LYS A CA 1
ATOM 1511 C C . LYS A 1 191 ? -15.132 -0.632 36.085 1.00 96.19 191 LYS A C 1
ATOM 1513 O O . LYS A 1 191 ? -15.691 -0.919 37.142 1.00 96.19 191 LYS A O 1
ATOM 1518 N N . GLN A 1 192 ? -15.791 -0.179 35.018 1.00 94.94 192 GLN A N 1
ATOM 1519 C CA . GLN A 1 192 ? -17.248 0.002 35.002 1.00 94.94 192 GLN A CA 1
ATOM 1520 C C . GLN A 1 192 ? -17.986 -1.319 35.228 1.00 94.94 192 GLN A C 1
ATOM 1522 O O . GLN A 1 192 ? -18.921 -1.376 36.020 1.00 94.94 192 GLN A O 1
ATOM 1527 N N . ARG A 1 193 ? -17.531 -2.405 34.594 1.00 94.38 193 ARG A N 1
ATOM 1528 C CA . ARG A 1 193 ? -18.099 -3.743 34.786 1.00 94.38 193 ARG A CA 1
ATOM 1529 C C . ARG A 1 193 ? -18.009 -4.191 36.244 1.00 94.38 193 ARG A C 1
ATOM 1531 O O . ARG A 1 193 ? -18.990 -4.698 36.777 1.00 94.38 193 ARG A O 1
ATOM 1538 N N . LYS A 1 194 ? -16.859 -3.991 36.897 1.00 95.75 194 LYS A N 1
ATOM 1539 C CA . LYS A 1 194 ? -16.687 -4.318 38.323 1.00 95.75 194 LYS A CA 1
ATOM 1540 C C . LYS A 1 194 ? -17.607 -3.488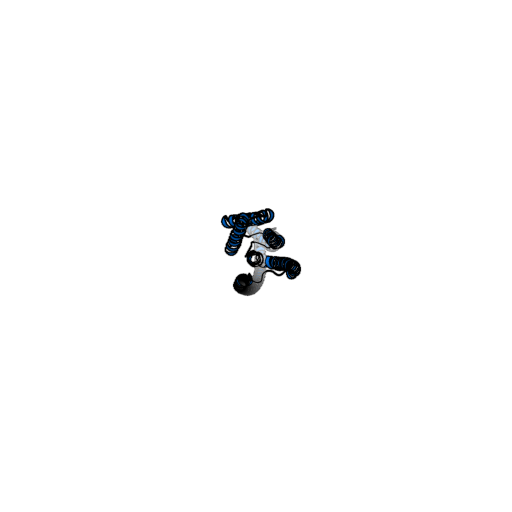 39.218 1.00 95.75 194 LYS A C 1
ATOM 1542 O O . LYS A 1 194 ? -18.195 -4.040 40.137 1.00 95.75 194 LYS A O 1
ATOM 1547 N N . GLN A 1 195 ? -17.767 -2.196 38.933 1.00 95.06 195 GLN A N 1
ATOM 1548 C CA . GLN A 1 195 ? -18.695 -1.336 39.677 1.00 95.06 195 GLN A CA 1
ATOM 1549 C C . GLN A 1 195 ? -20.153 -1.778 39.516 1.00 95.06 195 GLN A C 1
ATOM 1551 O O . GLN A 1 195 ? -20.870 -1.847 40.508 1.00 95.06 195 GLN A O 1
ATOM 1556 N N . LEU A 1 196 ? -20.575 -2.124 38.297 1.00 93.94 196 LEU A N 1
ATOM 1557 C CA . LEU A 1 196 ? -21.928 -2.620 38.037 1.00 93.94 196 LEU A CA 1
ATOM 1558 C C . LEU A 1 196 ? -22.206 -3.953 38.734 1.00 93.94 196 LEU A C 1
ATOM 1560 O O . LEU A 1 196 ? -23.307 -4.144 39.233 1.00 93.94 196 LEU A O 1
ATOM 1564 N N . LEU A 1 197 ? -21.222 -4.85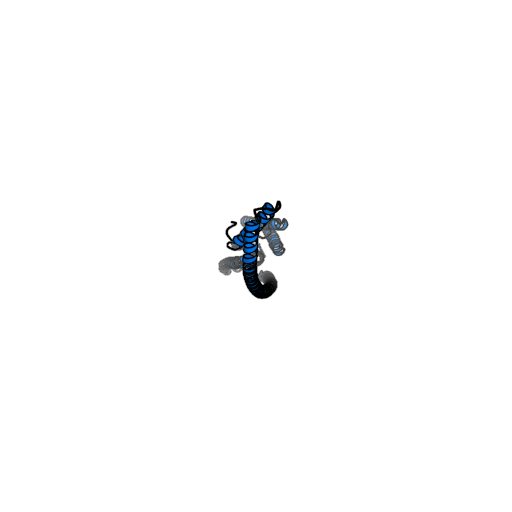7 38.796 1.00 94.88 197 LEU A N 1
ATOM 1565 C CA . LEU A 1 197 ? -21.363 -6.109 39.545 1.00 94.88 197 LEU A CA 1
ATOM 1566 C C . LEU A 1 197 ? -21.560 -5.843 41.041 1.00 94.88 197 LEU A C 1
ATOM 1568 O O . LEU A 1 197 ? -22.504 -6.363 41.616 1.00 94.88 197 LEU A O 1
ATOM 1572 N N . LEU A 1 198 ? -20.754 -4.959 41.637 1.00 95.56 198 LEU A N 1
ATOM 1573 C CA . LEU A 1 198 ? -20.917 -4.581 43.047 1.00 95.56 198 LEU A CA 1
ATOM 1574 C C . LEU A 1 198 ? -22.287 -3.941 43.332 1.00 95.56 198 LEU A C 1
ATOM 1576 O O . LEU A 1 198 ? -22.878 -4.207 44.372 1.00 95.56 198 LEU A O 1
ATOM 1580 N N . GLN A 1 199 ? -22.800 -3.116 42.413 1.00 93.88 199 GLN A N 1
ATOM 1581 C CA . GLN A 1 199 ? -24.141 -2.531 42.531 1.00 93.88 199 GLN A CA 1
ATOM 1582 C C . GLN A 1 199 ? -25.254 -3.571 42.360 1.00 93.88 199 GLN A C 1
ATOM 1584 O O . GLN A 1 199 ? -26.271 -3.502 43.040 1.00 93.88 199 GLN A O 1
ATOM 1589 N N . ALA A 1 200 ? -25.086 -4.536 41.455 1.00 93.00 200 ALA A N 1
ATOM 1590 C CA . ALA A 1 200 ? -26.049 -5.618 41.281 1.00 93.00 200 ALA A CA 1
ATOM 1591 C C . ALA A 1 200 ? -26.109 -6.513 42.528 1.00 93.00 200 ALA A C 1
ATOM 1593 O O . ALA A 1 200 ? -27.202 -6.875 42.971 1.00 93.00 200 ALA A O 1
ATOM 1594 N N . ASP A 1 201 ? -24.952 -6.812 43.120 1.00 94.38 201 ASP A N 1
ATOM 1595 C CA . ASP A 1 201 ? -24.855 -7.577 44.362 1.00 94.38 201 ASP A CA 1
ATOM 1596 C C . ASP A 1 201 ? -25.543 -6.830 45.518 1.00 94.38 201 ASP A C 1
ATOM 1598 O O . ASP A 1 201 ? -26.362 -7.423 46.219 1.00 94.38 201 ASP A O 1
ATOM 1602 N N . SER A 1 202 ? -25.316 -5.514 45.661 1.00 94.44 202 SER A N 1
ATOM 1603 C CA . SER A 1 202 ? -25.966 -4.719 46.716 1.00 94.44 202 SER A CA 1
ATOM 1604 C C . SER A 1 202 ? -27.485 -4.632 46.546 1.00 94.44 202 SER A C 1
ATOM 1606 O O . SER A 1 202 ? -28.219 -4.774 47.518 1.00 94.44 202 SER A O 1
ATOM 1608 N N . ILE A 1 203 ? -27.976 -4.448 45.313 1.00 93.31 203 ILE A N 1
ATOM 1609 C CA . ILE A 1 203 ? -29.421 -4.432 45.024 1.00 93.31 203 ILE A CA 1
ATOM 1610 C C . ILE A 1 203 ? -30.051 -5.787 45.353 1.00 93.31 203 ILE A C 1
ATOM 1612 O O . ILE A 1 203 ? -31.160 -5.842 45.877 1.00 93.31 203 ILE A O 1
ATOM 1616 N N . THR A 1 204 ? -29.355 -6.885 45.052 1.00 93.38 204 THR A N 1
ATOM 1617 C CA . THR A 1 204 ? -29.841 -8.238 45.358 1.00 93.38 204 THR A CA 1
ATOM 1618 C C . THR A 1 204 ? -29.941 -8.454 46.868 1.00 93.38 204 THR A C 1
ATOM 1620 O O . THR A 1 204 ? -30.907 -9.050 47.343 1.00 93.38 204 THR A O 1
ATOM 1623 N N . GLU A 1 205 ? -28.976 -7.941 47.631 1.00 94.38 205 GLU A N 1
ATOM 1624 C CA . GLU A 1 205 ? -29.002 -7.989 49.093 1.00 94.38 205 GLU A CA 1
ATOM 1625 C C . GLU A 1 205 ? -30.152 -7.153 49.677 1.00 94.38 205 GLU A C 1
ATOM 1627 O O . GLU A 1 205 ? -30.907 -7.663 50.507 1.00 94.38 205 GLU A O 1
ATOM 1632 N N . GLU A 1 206 ? -30.359 -5.924 49.193 1.00 93.06 206 GLU A N 1
ATOM 1633 C CA . GLU A 1 206 ? -31.496 -5.076 49.588 1.00 93.06 206 GLU A CA 1
ATOM 1634 C C . GLU A 1 206 ? -32.849 -5.727 49.254 1.00 93.06 206 GLU A C 1
ATOM 1636 O O . GLU A 1 206 ? -33.760 -5.720 50.083 1.00 93.06 206 GLU A O 1
ATOM 1641 N N . LEU A 1 207 ? -32.981 -6.340 48.072 1.00 91.75 207 LEU A N 1
ATOM 1642 C CA . LEU A 1 207 ? -34.191 -7.067 47.669 1.00 91.75 207 LEU A CA 1
ATOM 1643 C C . LEU A 1 207 ? -34.486 -8.246 48.597 1.00 91.75 207 LEU A C 1
ATOM 1645 O O . LEU A 1 207 ? -35.637 -8.446 48.986 1.00 91.75 207 LEU A O 1
ATOM 1649 N N . ASN A 1 208 ? -33.460 -9.013 48.968 1.00 92.81 208 ASN A N 1
ATOM 1650 C CA . ASN A 1 208 ? -33.615 -10.130 49.896 1.00 92.81 208 ASN A CA 1
ATOM 1651 C C . ASN A 1 208 ? -34.043 -9.638 51.287 1.00 92.81 208 ASN A C 1
ATOM 1653 O O . ASN A 1 208 ? -34.963 -10.205 51.872 1.00 92.81 208 ASN A O 1
ATOM 1657 N N . GLN A 1 209 ? -33.451 -8.545 51.781 1.00 93.19 209 GLN A N 1
ATOM 1658 C CA . GLN A 1 209 ? -33.844 -7.936 53.057 1.00 93.19 209 GLN A CA 1
ATOM 1659 C C . GLN A 1 209 ? -35.297 -7.444 53.034 1.00 93.19 209 GLN A C 1
ATOM 1661 O O . GLN A 1 209 ? -36.067 -7.768 53.938 1.00 93.19 209 GLN A O 1
ATOM 1666 N N . GLN A 1 210 ? -35.701 -6.723 51.983 1.00 90.44 210 GLN A N 1
ATOM 1667 C CA . GLN A 1 210 ? -37.083 -6.259 51.829 1.00 90.44 210 GLN A CA 1
ATOM 1668 C C . GLN A 1 210 ? -38.068 -7.424 51.705 1.00 90.44 210 GLN A C 1
ATOM 1670 O O . GLN A 1 210 ? -39.147 -7.379 52.291 1.00 90.44 210 GLN A O 1
ATOM 1675 N N . SER A 1 211 ? -37.702 -8.482 50.979 1.00 91.62 211 SER A N 1
ATOM 1676 C CA . SER A 1 211 ? -38.510 -9.700 50.874 1.00 91.62 211 SER A CA 1
ATOM 1677 C C . SER A 1 211 ? -38.698 -10.368 52.242 1.00 91.62 211 SER A C 1
ATOM 1679 O O . SER A 1 211 ? -39.814 -10.756 52.597 1.00 91.62 211 SER A O 1
ATOM 1681 N N . ASP A 1 212 ? -37.640 -10.460 53.050 1.00 92.88 212 ASP A N 1
ATOM 1682 C CA . ASP A 1 212 ? -37.706 -11.014 54.405 1.00 92.88 212 ASP A CA 1
ATOM 1683 C C . ASP A 1 212 ? -38.563 -10.158 55.348 1.00 92.88 212 ASP A C 1
ATOM 1685 O O . ASP A 1 212 ? -39.348 -10.695 56.138 1.00 92.88 212 ASP A O 1
ATOM 1689 N N . GLU A 1 213 ? -38.459 -8.830 55.267 1.00 90.31 213 GLU A N 1
ATOM 1690 C CA . GLU A 1 213 ? -39.326 -7.909 56.009 1.00 90.31 213 GLU A CA 1
ATOM 1691 C C . GLU A 1 213 ? -40.792 -8.043 55.587 1.00 90.31 213 GLU A C 1
ATOM 1693 O O . GLU A 1 213 ? -41.675 -8.132 56.445 1.00 90.31 213 GLU A O 1
ATOM 1698 N N . LEU A 1 214 ? -41.063 -8.136 54.282 1.00 88.81 214 LEU A N 1
ATOM 1699 C CA . LEU A 1 214 ? -42.414 -8.312 53.751 1.00 88.81 214 LEU A CA 1
ATOM 1700 C C . LEU A 1 214 ? -43.039 -9.630 54.231 1.00 88.81 214 LEU A C 1
ATOM 1702 O O . LEU A 1 214 ? -44.214 -9.658 54.605 1.00 88.81 214 LEU A O 1
ATOM 1706 N N . ASN A 1 215 ? -42.244 -10.703 54.277 1.00 89.75 215 ASN A N 1
ATOM 1707 C CA . ASN A 1 215 ? -42.655 -12.002 54.809 1.00 89.75 215 ASN A CA 1
ATOM 1708 C C . ASN A 1 215 ? -42.963 -11.930 56.313 1.00 89.75 215 ASN A C 1
ATOM 1710 O O . ASN A 1 215 ? -43.972 -12.479 56.769 1.00 89.75 215 ASN A O 1
ATOM 1714 N N . LYS A 1 216 ? -42.145 -11.210 57.095 1.00 90.25 216 LYS A N 1
ATOM 1715 C CA . LYS A 1 216 ? -42.419 -10.960 58.521 1.00 90.25 216 LYS A CA 1
ATOM 1716 C C . LYS A 1 216 ? -43.702 -10.154 58.715 1.00 90.25 216 LYS A C 1
ATOM 1718 O O . LYS A 1 216 ? -44.505 -10.508 59.578 1.00 90.25 216 LYS A O 1
ATOM 1723 N N . HIS A 1 217 ? -43.930 -9.120 57.905 1.00 87.31 217 HIS A N 1
ATOM 1724 C CA . HIS A 1 217 ? -45.159 -8.326 57.943 1.00 87.31 217 HIS A CA 1
ATOM 1725 C C . HIS A 1 217 ? -46.395 -9.151 57.580 1.00 87.31 217 HIS A C 1
ATOM 1727 O O . HIS A 1 217 ? -47.382 -9.094 58.310 1.00 87.31 217 HIS A O 1
ATOM 1733 N N . HIS A 1 218 ? -46.334 -9.968 56.525 1.00 86.56 218 HIS A N 1
ATOM 1734 C CA . HIS A 1 218 ? -47.419 -10.891 56.179 1.00 86.56 218 HIS A CA 1
ATOM 1735 C C . HIS A 1 218 ? -47.726 -11.865 57.320 1.00 86.56 218 HIS A C 1
ATOM 1737 O O . HIS A 1 218 ? -48.887 -12.057 57.676 1.00 86.56 218 HIS A O 1
ATOM 1743 N N . SER A 1 219 ? -46.692 -12.435 57.946 1.00 86.88 219 SER A N 1
ATOM 1744 C CA . SER A 1 219 ? -46.857 -13.310 59.111 1.00 86.88 219 SER A CA 1
ATOM 1745 C C . SER A 1 219 ? -47.503 -12.578 60.296 1.00 86.88 219 SER A C 1
ATOM 1747 O O . SER A 1 219 ? -48.431 -13.095 60.920 1.00 86.88 219 SER A O 1
ATOM 1749 N N . ALA A 1 220 ? -47.086 -11.339 60.577 1.00 86.06 220 ALA A N 1
ATOM 1750 C CA . ALA A 1 220 ? -47.668 -10.516 61.635 1.00 86.06 220 ALA A CA 1
ATOM 1751 C C . ALA A 1 220 ? -49.139 -10.155 61.364 1.00 86.06 220 ALA A C 1
ATOM 1753 O O . ALA A 1 220 ? -49.958 -10.244 62.280 1.00 86.06 220 ALA A O 1
ATOM 1754 N N . ILE A 1 221 ? -49.487 -9.803 60.120 1.00 83.19 221 ILE A N 1
ATOM 1755 C CA . ILE A 1 221 ? -50.870 -9.533 59.700 1.00 83.19 221 ILE A CA 1
ATOM 1756 C C . ILE A 1 221 ? -51.723 -10.788 59.875 1.00 83.19 221 ILE A C 1
ATOM 1758 O O . ILE A 1 221 ? -52.765 -10.712 60.519 1.00 83.19 221 ILE A O 1
ATOM 1762 N N . ASN A 1 222 ? -51.263 -11.946 59.395 1.00 82.06 222 ASN A N 1
ATOM 1763 C CA . ASN A 1 222 ? -51.985 -13.210 59.558 1.00 82.06 222 ASN A CA 1
ATOM 1764 C C . ASN A 1 222 ? -52.197 -13.561 61.037 1.00 82.06 222 ASN A C 1
ATOM 1766 O O . ASN A 1 222 ? -53.294 -13.950 61.436 1.00 82.06 222 ASN A O 1
ATOM 1770 N N . ASN A 1 223 ? -51.181 -13.364 61.880 1.00 84.88 223 ASN A N 1
ATOM 1771 C CA . ASN A 1 223 ? -51.307 -13.570 63.322 1.00 84.88 223 ASN A CA 1
ATOM 1772 C C . ASN A 1 223 ? -52.320 -12.607 63.954 1.00 84.88 223 ASN A C 1
ATOM 1774 O O . ASN A 1 223 ? -53.155 -13.036 64.749 1.00 84.88 223 ASN A O 1
ATOM 1778 N N . HIS A 1 224 ? -52.284 -11.323 63.589 1.00 84.50 224 HIS A N 1
ATOM 1779 C CA . HIS A 1 224 ? -53.249 -10.340 64.074 1.00 84.50 224 HIS A CA 1
ATOM 1780 C C . HIS A 1 224 ? -54.671 -10.679 63.613 1.00 84.50 224 HIS A C 1
ATOM 1782 O O . HIS A 1 224 ? -55.604 -10.631 64.411 1.00 84.50 224 HIS A O 1
ATOM 1788 N N . MET A 1 225 ? -54.836 -11.084 62.353 1.00 76.56 225 MET A N 1
ATOM 1789 C CA . MET A 1 225 ? -56.121 -11.482 61.784 1.00 76.56 225 MET A CA 1
ATOM 1790 C C . MET A 1 225 ? -56.692 -12.705 62.510 1.00 76.56 225 MET A C 1
ATOM 1792 O O . MET A 1 225 ? -57.853 -12.688 62.907 1.00 76.56 225 MET A O 1
ATOM 1796 N N . ASN A 1 226 ? -55.854 -13.698 62.825 1.00 81.88 226 ASN A N 1
ATOM 1797 C CA . ASN A 1 226 ? -56.239 -14.848 63.648 1.00 81.88 226 ASN A CA 1
ATOM 1798 C C . ASN A 1 226 ? -56.669 -14.452 65.071 1.00 81.88 226 ASN A C 1
ATOM 1800 O O . ASN A 1 226 ? -57.610 -15.029 65.618 1.00 81.88 226 ASN A O 1
ATOM 1804 N N . VAL A 1 227 ? -55.997 -13.475 65.691 1.00 84.19 227 VAL A N 1
ATOM 1805 C CA . VAL A 1 227 ? -56.379 -12.966 67.020 1.00 84.19 227 VAL A CA 1
ATOM 1806 C C . VAL A 1 227 ? -57.709 -12.217 66.961 1.00 84.19 227 VAL A C 1
ATOM 1808 O O . VAL A 1 227 ? -58.555 -12.428 67.829 1.00 84.19 227 VAL A O 1
ATOM 1811 N N . VAL A 1 228 ? -57.906 -11.359 65.956 1.00 79.69 228 VAL A N 1
ATOM 1812 C CA . VAL A 1 228 ? -59.166 -10.629 65.754 1.00 79.69 228 VAL A CA 1
ATOM 1813 C C . VAL A 1 228 ? -60.310 -11.605 65.511 1.00 79.69 228 VAL A C 1
ATOM 1815 O O . VAL A 1 228 ? -61.332 -11.483 66.178 1.00 79.69 228 VAL A O 1
ATOM 1818 N N . LYS A 1 229 ? -60.108 -12.615 64.655 1.00 76.94 229 LYS A N 1
ATOM 1819 C CA . LYS A 1 229 ? -61.082 -13.684 64.407 1.00 76.94 229 LYS A CA 1
ATOM 1820 C C . LYS A 1 229 ? -61.535 -14.331 65.717 1.00 76.94 229 LYS A C 1
ATOM 1822 O O . LYS A 1 229 ? -62.707 -14.242 66.059 1.00 76.94 229 LYS A O 1
ATOM 1827 N N . LYS A 1 230 ? -60.597 -14.866 66.508 1.00 80.00 230 LYS A N 1
ATOM 1828 C CA . LYS A 1 230 ? -60.906 -15.505 67.802 1.00 80.00 230 LYS A CA 1
ATOM 1829 C C . LYS A 1 230 ? -61.631 -14.579 68.778 1.00 80.00 230 LYS A C 1
ATOM 1831 O O . LYS A 1 230 ? -62.461 -15.032 69.556 1.00 80.00 230 LYS A O 1
ATOM 1836 N N . LYS A 1 231 ? -61.301 -13.284 68.770 1.00 80.56 231 LYS A N 1
ATOM 1837 C CA . LYS A 1 231 ? -61.960 -12.292 69.629 1.00 80.56 231 LYS A CA 1
ATOM 1838 C C . LYS A 1 231 ? -63.353 -11.901 69.143 1.00 80.56 231 LYS A C 1
ATOM 1840 O O . LYS A 1 231 ? -64.140 -11.483 69.979 1.00 80.56 231 LYS A O 1
ATOM 1845 N N . MET A 1 232 ? -63.639 -11.982 67.843 1.00 74.12 232 MET A N 1
ATOM 1846 C CA . MET A 1 232 ? -64.946 -11.637 67.271 1.00 74.12 232 MET A CA 1
ATOM 1847 C C . MET A 1 232 ? -65.903 -12.829 67.174 1.00 74.12 232 MET A C 1
ATOM 1849 O O . MET A 1 232 ? -67.107 -12.612 67.218 1.00 74.12 232 MET A O 1
ATOM 1853 N N . GLU A 1 233 ? -65.398 -14.064 67.109 1.00 78.62 233 GLU A N 1
ATOM 1854 C CA . GLU A 1 233 ? -66.221 -15.285 67.090 1.00 78.62 233 GLU A CA 1
ATOM 1855 C C . GLU A 1 233 ? -67.222 -15.323 68.249 1.00 78.62 233 GLU A C 1
ATOM 1857 O O . GLU A 1 233 ? -68.409 -15.552 68.037 1.00 78.62 233 GLU A O 1
ATOM 1862 N N . GLN A 1 234 ? -66.759 -15.058 69.473 1.00 76.31 234 GLN A N 1
ATOM 1863 C CA . GLN A 1 234 ? -67.607 -15.137 70.658 1.00 76.31 234 GLN A CA 1
ATOM 1864 C C . GLN A 1 234 ? -68.655 -14.004 70.728 1.00 76.31 234 GLN A C 1
ATOM 1866 O O . GLN A 1 234 ? -69.831 -14.330 70.847 1.00 76.31 234 GLN A O 1
ATOM 1871 N N . PRO A 1 235 ? -68.305 -12.711 70.569 1.00 76.94 235 PRO A N 1
ATOM 1872 C CA . PRO A 1 235 ? -69.291 -11.634 70.511 1.00 76.94 235 PRO A CA 1
ATOM 1873 C C . PRO A 1 235 ? -70.309 -11.790 69.383 1.00 76.94 235 PRO A C 1
ATOM 1875 O O . PRO A 1 235 ? -71.471 -11.472 69.585 1.00 76.94 235 PRO A O 1
ATOM 1878 N N . VAL A 1 236 ? -69.907 -12.267 68.198 1.00 74.00 236 VAL A N 1
ATOM 1879 C CA . VAL A 1 236 ? -70.847 -12.483 67.083 1.00 74.00 236 VAL A CA 1
ATOM 1880 C C . VAL A 1 236 ? -71.798 -13.627 67.387 1.00 74.00 236 VAL A C 1
ATOM 1882 O O . VAL A 1 236 ? -72.990 -13.500 67.124 1.00 74.00 236 VAL A O 1
ATOM 1885 N N . LYS A 1 237 ? -71.298 -14.708 67.990 1.00 75.00 237 LYS A N 1
ATOM 1886 C CA . LYS A 1 237 ? -72.141 -15.811 68.444 1.00 75.00 237 LYS A CA 1
ATOM 1887 C C . LYS A 1 237 ? -73.134 -15.359 69.519 1.00 75.00 237 LYS A C 1
ATOM 1889 O O . LYS A 1 237 ? -74.317 -15.639 69.392 1.00 75.00 237 LYS A O 1
ATOM 1894 N N . GLU A 1 238 ? -72.673 -14.592 70.507 1.00 76.12 238 GLU A N 1
ATOM 1895 C CA . GLU A 1 238 ? -73.527 -13.994 71.543 1.00 76.12 238 GLU A CA 1
ATOM 1896 C C . GLU A 1 238 ? -74.574 -13.044 70.933 1.00 76.12 238 GLU A C 1
ATOM 1898 O O . GLU A 1 238 ? -75.729 -13.051 71.343 1.00 76.12 238 GLU A O 1
ATOM 1903 N N . LEU A 1 239 ? -74.204 -12.254 69.919 1.00 70.50 239 LEU A N 1
ATOM 1904 C CA . LEU A 1 239 ? -75.105 -11.321 69.237 1.00 70.50 239 LEU A CA 1
ATOM 1905 C C . LEU A 1 239 ? -76.144 -12.054 68.376 1.00 70.50 239 LEU A C 1
ATOM 1907 O O . LEU A 1 239 ? -77.296 -11.631 68.343 1.00 70.50 239 LEU A O 1
ATOM 1911 N N . LEU A 1 240 ? -75.767 -13.155 67.719 1.00 69.56 240 LEU A N 1
ATOM 1912 C CA . LEU A 1 240 ? -76.694 -14.035 67.003 1.00 69.56 240 LEU A CA 1
ATOM 1913 C C . LEU A 1 240 ? -77.669 -14.724 67.966 1.00 69.56 240 LEU A C 1
ATOM 1915 O O . LEU A 1 240 ? -78.866 -14.687 67.706 1.00 69.56 240 LEU A O 1
ATOM 1919 N N . GLU A 1 241 ? -77.189 -15.260 69.092 1.00 71.38 241 GLU A N 1
ATOM 1920 C CA . GLU A 1 241 ? -78.031 -15.872 70.135 1.00 71.38 241 GLU A CA 1
ATOM 1921 C C . GLU A 1 241 ? -79.014 -14.846 70.737 1.00 71.38 241 GLU A C 1
ATOM 1923 O O . GLU A 1 241 ? -80.214 -15.101 70.805 1.00 71.38 241 GLU A O 1
ATOM 1928 N N . LEU A 1 242 ? -78.545 -13.636 71.070 1.00 66.88 242 LEU A N 1
ATOM 1929 C CA . LEU A 1 242 ? -79.394 -12.530 71.540 1.00 66.88 242 LEU A CA 1
ATOM 1930 C C . LEU A 1 242 ? -80.424 -12.086 70.493 1.00 66.88 242 LEU A C 1
ATOM 1932 O O . LEU A 1 242 ? -81.558 -11.758 70.838 1.00 66.88 242 LEU A O 1
ATOM 1936 N N . CYS A 1 243 ? -80.043 -12.052 69.213 1.00 60.97 243 CYS A N 1
ATOM 1937 C CA . CYS A 1 243 ? -80.977 -11.730 68.138 1.00 60.97 243 CYS A CA 1
ATOM 1938 C C . CYS A 1 243 ? -82.017 -12.831 67.943 1.00 60.97 243 CYS A C 1
ATOM 1940 O O . CYS A 1 243 ? -83.160 -12.498 67.664 1.00 60.97 243 CYS A O 1
ATOM 1942 N N . GLU A 1 244 ? -81.651 -14.106 68.095 1.00 64.00 244 GLU A N 1
ATOM 1943 C CA . GLU A 1 244 ? -82.592 -15.231 68.050 1.00 64.00 244 GLU A CA 1
ATOM 1944 C C . GLU A 1 244 ? -83.584 -15.203 69.226 1.00 64.00 244 GLU A C 1
ATOM 1946 O O . GLU A 1 244 ? -84.756 -15.522 69.031 1.00 64.00 244 GLU A O 1
ATOM 1951 N N . GLU A 1 245 ? -83.165 -14.740 70.409 1.00 62.19 245 GLU A N 1
ATOM 1952 C CA . GLU A 1 245 ? -84.045 -14.542 71.574 1.00 62.19 245 GLU A CA 1
ATOM 1953 C C . GLU A 1 245 ? -84.998 -13.335 71.438 1.00 62.19 245 GLU A C 1
ATOM 1955 O O . GLU A 1 245 ? -86.088 -13.337 72.012 1.00 62.19 245 GLU A O 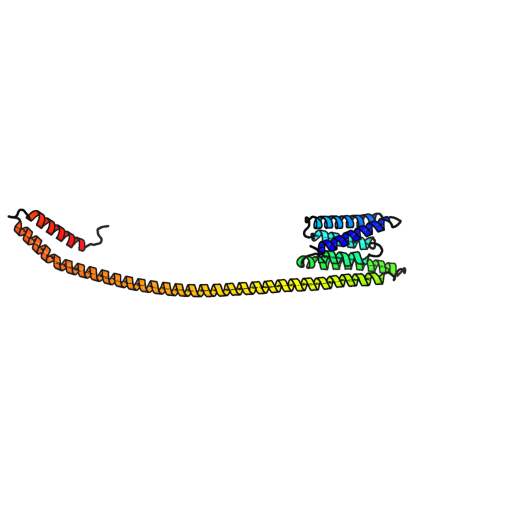1
ATOM 1960 N N . LEU A 1 246 ? -84.624 -12.301 70.675 1.00 58.78 246 LEU A N 1
ATOM 1961 C CA . LEU A 1 246 ? -85.399 -11.057 70.523 1.00 58.78 246 LEU A CA 1
ATOM 1962 C C . LEU A 1 246 ? -86.526 -11.121 69.474 1.00 58.78 246 LEU A C 1
ATOM 1964 O O . LEU A 1 246 ? -87.364 -10.217 69.454 1.00 58.78 246 LEU A O 1
ATOM 1968 N N . VAL A 1 247 ? -86.598 -12.202 68.681 1.00 52.81 247 VAL A N 1
ATOM 1969 C CA . VAL A 1 247 ? -87.488 -12.412 67.511 1.00 52.81 247 VAL A CA 1
ATOM 1970 C C . VAL A 1 247 ? -88.992 -12.194 67.772 1.00 52.81 247 VAL A C 1
ATOM 1972 O O . VAL A 1 247 ? -89.769 -12.103 66.821 1.00 52.81 247 VAL A O 1
ATOM 1975 N N . GLU A 1 248 ? -89.446 -12.048 69.018 1.00 51.97 248 GLU A N 1
ATOM 1976 C CA . GLU A 1 248 ? -90.873 -11.909 69.329 1.00 51.97 248 GLU A CA 1
ATOM 1977 C C . GLU A 1 248 ? -91.393 -10.480 69.601 1.00 51.97 248 GLU A C 1
ATOM 1979 O O . GLU A 1 248 ? -92.596 -10.350 69.840 1.00 51.97 248 GLU A O 1
ATOM 1984 N N . SER A 1 249 ? -90.608 -9.381 69.535 1.00 53.81 249 SER A N 1
ATOM 1985 C CA . SER A 1 249 ? -91.222 -8.059 69.839 1.00 53.81 249 SER A CA 1
ATOM 1986 C C . SER A 1 249 ? -90.684 -6.743 69.240 1.00 53.81 249 SER A C 1
ATOM 1988 O O . SER A 1 249 ? -91.268 -5.707 69.576 1.00 53.81 249 SER A O 1
ATOM 1990 N N . ASN A 1 250 ? -89.674 -6.688 68.351 1.00 53.81 250 ASN A N 1
ATOM 1991 C CA . ASN A 1 250 ? -89.097 -5.389 67.939 1.00 53.81 250 ASN A CA 1
ATOM 1992 C C . ASN A 1 250 ? -89.035 -5.143 66.404 1.00 53.81 250 ASN A C 1
ATOM 1994 O O . ASN A 1 250 ? -88.468 -5.939 65.660 1.00 53.81 250 ASN A O 1
ATOM 1998 N N . PRO A 1 251 ? -89.546 -4.008 65.871 1.00 56.97 251 PRO A N 1
ATOM 1999 C CA . PRO A 1 251 ? -89.538 -3.706 64.426 1.00 56.97 251 PRO A CA 1
ATOM 2000 C C . PRO A 1 251 ? -88.154 -3.507 63.768 1.00 56.97 251 PRO A C 1
ATOM 2002 O O . PRO A 1 251 ? -88.096 -3.318 62.554 1.00 56.97 251 PRO A O 1
ATOM 2005 N N . TYR A 1 252 ? -87.051 -3.546 64.523 1.00 56.94 252 TYR A N 1
ATOM 2006 C CA . TYR A 1 252 ? -85.680 -3.409 64.003 1.00 56.94 252 TYR A CA 1
ATOM 2007 C C . TYR A 1 252 ? -84.919 -4.746 63.875 1.00 56.94 252 TYR A C 1
ATOM 2009 O O . TYR A 1 252 ? -83.793 -4.757 63.370 1.00 56.94 252 TYR A O 1
ATOM 2017 N N . ASP A 1 253 ? -85.532 -5.872 64.262 1.00 58.44 253 ASP A N 1
ATOM 2018 C CA . ASP A 1 253 ? -84.872 -7.186 64.351 1.00 58.44 253 ASP A CA 1
ATOM 2019 C C . ASP A 1 253 ? -84.336 -7.700 63.007 1.00 58.44 253 ASP A C 1
ATOM 2021 O O . ASP A 1 253 ? -83.251 -8.276 62.940 1.00 58.44 253 ASP A O 1
ATOM 2025 N N . GLY A 1 254 ? -85.040 -7.431 61.902 1.00 60.72 254 GLY A N 1
ATOM 2026 C CA . GLY A 1 254 ? -84.618 -7.883 60.571 1.00 60.72 254 GLY A CA 1
ATOM 2027 C C . GLY A 1 254 ? -83.285 -7.279 60.111 1.00 60.72 254 GLY A C 1
ATOM 2028 O O . GLY A 1 254 ? -82.461 -7.980 59.526 1.00 60.72 254 GLY A O 1
ATOM 2029 N N . SER A 1 255 ? -83.044 -5.997 60.404 1.00 64.19 255 SER A N 1
ATOM 2030 C CA . SER A 1 255 ? -81.801 -5.315 60.020 1.00 64.19 255 SER A CA 1
ATOM 2031 C C . SER A 1 255 ? -80.622 -5.728 60.901 1.00 64.19 255 SER A C 1
ATOM 2033 O O . SER A 1 255 ? -79.520 -5.908 60.390 1.00 64.19 255 SER A O 1
ATOM 2035 N N . ILE A 1 256 ? -80.851 -5.936 62.202 1.00 66.12 256 ILE A N 1
ATOM 2036 C CA . ILE A 1 256 ? -79.805 -6.364 63.142 1.00 66.12 256 ILE A CA 1
ATOM 2037 C C . ILE A 1 256 ? -79.383 -7.809 62.844 1.00 66.12 256 ILE A C 1
ATOM 2039 O O . ILE A 1 256 ? -78.189 -8.090 62.747 1.00 66.12 256 ILE A O 1
ATOM 2043 N N . LEU A 1 257 ? -80.344 -8.703 62.589 1.00 67.19 257 LEU A N 1
ATOM 2044 C CA . LEU A 1 257 ? -80.066 -10.087 62.203 1.00 67.19 257 LEU A CA 1
ATOM 2045 C C . LEU A 1 257 ? -79.321 -10.169 60.861 1.00 67.19 257 LEU A C 1
ATOM 2047 O O . LEU A 1 257 ? -78.436 -11.009 60.690 1.00 67.19 257 LEU A O 1
ATOM 2051 N N . GLN A 1 258 ? -79.650 -9.292 59.907 1.00 72.50 258 GLN A N 1
ATOM 2052 C CA . GLN A 1 258 ? -78.936 -9.225 58.634 1.00 72.50 258 GLN A CA 1
ATOM 2053 C C . GLN A 1 258 ? -77.486 -8.757 58.825 1.00 72.50 258 GLN A C 1
ATOM 2055 O O . GLN A 1 258 ? -76.579 -9.409 58.312 1.00 72.50 258 GLN A O 1
ATOM 2060 N N . SER A 1 259 ? -77.246 -7.697 59.604 1.00 71.12 259 SER A N 1
ATOM 2061 C CA . SER A 1 259 ? -75.885 -7.231 59.900 1.00 71.12 259 SER A CA 1
ATOM 2062 C C . SER A 1 259 ? -75.065 -8.258 60.687 1.00 71.12 259 SER A C 1
ATOM 2064 O O . SER A 1 259 ? -73.877 -8.416 60.414 1.00 71.12 259 SER A O 1
ATOM 2066 N N . ALA A 1 260 ? -75.684 -9.003 61.609 1.00 67.75 260 ALA A N 1
ATOM 2067 C CA . ALA A 1 260 ? -75.024 -10.087 62.338 1.00 67.75 260 ALA A CA 1
ATOM 2068 C C . ALA A 1 260 ? -74.614 -11.244 61.405 1.00 67.75 260 ALA A C 1
ATOM 2070 O O . ALA A 1 260 ? -73.477 -11.709 61.465 1.00 67.75 260 ALA A O 1
ATOM 2071 N N . LYS A 1 261 ? -75.495 -11.648 60.477 1.00 71.06 261 LYS A N 1
ATOM 2072 C CA . LYS A 1 261 ? -75.199 -12.676 59.459 1.00 71.06 261 LYS A CA 1
ATOM 2073 C C . LYS A 1 261 ? -74.168 -12.222 58.426 1.00 71.06 261 LYS A C 1
ATOM 2075 O O . LYS A 1 261 ? -73.377 -13.032 57.948 1.00 71.06 261 LYS A O 1
ATOM 2080 N N . GLU A 1 262 ? -74.158 -10.942 58.059 1.00 73.56 262 GLU A N 1
ATOM 2081 C CA . GLU A 1 262 ? -73.109 -10.369 57.206 1.00 73.56 262 GLU A CA 1
ATOM 2082 C C . GLU A 1 262 ? -71.750 -10.374 57.921 1.00 73.56 262 GLU A C 1
ATOM 2084 O O . GLU A 1 262 ? -70.741 -10.714 57.300 1.00 73.56 262 GLU A O 1
ATOM 2089 N N . LEU A 1 263 ? -71.722 -10.103 59.233 1.00 72.44 263 LEU A N 1
ATOM 2090 C CA . LEU A 1 263 ? -70.506 -10.213 60.043 1.00 72.44 263 LEU A CA 1
ATOM 2091 C C . LEU A 1 263 ? -70.006 -11.661 60.151 1.00 72.44 263 LEU A C 1
ATOM 2093 O O . LEU A 1 263 ? -68.812 -11.908 60.002 1.00 72.44 263 LEU A O 1
ATOM 2097 N N . GLU A 1 264 ? -70.904 -12.621 60.370 1.00 73.25 264 GLU A N 1
ATOM 2098 C CA . GLU A 1 264 ? -70.578 -14.052 60.418 1.00 73.25 264 GLU A CA 1
ATOM 2099 C C . GLU A 1 264 ? -70.001 -14.547 59.081 1.00 73.25 264 GLU A C 1
ATOM 2101 O O . GLU A 1 264 ? -68.974 -15.228 59.050 1.00 73.25 264 GLU A O 1
ATOM 2106 N N . ARG A 1 265 ? -70.598 -14.136 57.953 1.00 72.69 265 ARG A N 1
ATOM 2107 C CA . ARG A 1 265 ? -70.059 -14.438 56.618 1.00 72.69 265 ARG A CA 1
ATOM 2108 C C . ARG A 1 265 ? -68.688 -13.821 56.390 1.00 72.69 265 ARG A C 1
ATOM 2110 O O . ARG A 1 265 ? -67.827 -14.500 55.841 1.00 72.69 265 ARG A O 1
ATOM 2117 N N . ALA A 1 266 ? -68.470 -12.577 56.816 1.00 67.88 266 ALA A N 1
ATOM 2118 C CA . ALA A 1 266 ? -67.158 -11.945 56.722 1.00 67.88 266 ALA A CA 1
ATOM 2119 C C . ALA A 1 266 ? -66.113 -12.723 57.542 1.00 67.88 266 ALA A C 1
ATOM 2121 O O . ALA A 1 266 ? -65.020 -12.980 57.046 1.00 67.88 266 ALA A O 1
ATOM 2122 N N . ILE A 1 267 ? -66.468 -13.178 58.751 1.00 69.06 267 ILE A N 1
ATOM 2123 C CA . ILE A 1 267 ? -65.615 -14.022 59.606 1.00 69.06 267 ILE A CA 1
ATOM 2124 C C . ILE A 1 267 ? -65.272 -15.362 58.933 1.00 69.06 267 ILE A C 1
ATOM 2126 O O . ILE A 1 267 ? -64.115 -15.786 58.992 1.00 69.06 267 ILE A O 1
ATOM 2130 N N . HIS A 1 268 ? -66.230 -15.999 58.254 1.00 67.38 268 HIS A N 1
ATOM 2131 C CA . HIS A 1 268 ? -65.999 -17.238 57.503 1.00 67.38 268 HIS A CA 1
ATOM 2132 C C . HIS A 1 268 ? -65.230 -17.034 56.187 1.00 67.38 268 HIS A C 1
ATOM 2134 O O . HIS A 1 268 ? -64.420 -17.883 55.827 1.00 67.38 268 HIS A O 1
ATOM 2140 N N . GLN A 1 269 ? -65.388 -15.905 55.487 1.00 65.00 269 GLN A N 1
ATOM 2141 C CA . GLN A 1 269 ? -64.568 -15.579 54.308 1.00 65.00 269 GLN A CA 1
ATOM 2142 C C . GLN A 1 269 ? -63.074 -15.458 54.656 1.00 65.00 269 GLN A C 1
ATOM 2144 O O . GLN A 1 269 ? -62.217 -15.758 53.825 1.00 65.00 269 GLN A O 1
ATOM 2149 N N . PHE A 1 270 ? -62.739 -15.115 55.905 1.00 62.81 270 PHE A N 1
ATOM 2150 C CA . PHE A 1 270 ? -61.356 -15.152 56.388 1.00 62.81 270 PHE A CA 1
ATOM 2151 C C . PHE A 1 270 ? -60.782 -16.577 56.566 1.00 62.81 270 PHE A C 1
ATOM 2153 O O . PHE A 1 270 ? -59.580 -16.699 56.803 1.00 62.81 270 PHE A O 1
ATOM 2160 N N . GLU A 1 271 ? -61.572 -17.656 56.443 1.00 55.31 271 GLU A N 1
ATOM 2161 C CA . GLU A 1 271 ? -61.071 -19.047 56.468 1.00 55.31 271 GLU A CA 1
ATOM 2162 C C . GLU A 1 271 ? -60.461 -19.512 55.142 1.00 55.31 271 GLU A C 1
ATOM 2164 O O . GLU A 1 271 ? -59.601 -20.389 55.164 1.00 55.31 271 GLU A O 1
ATOM 2169 N N . ASN A 1 272 ? -60.842 -18.900 54.015 1.00 52.59 272 ASN A N 1
ATOM 2170 C CA . ASN A 1 272 ? -60.330 -19.225 52.682 1.00 52.59 272 ASN A CA 1
ATOM 2171 C C . ASN A 1 272 ? -60.109 -17.938 51.862 1.00 52.59 272 ASN A C 1
ATOM 2173 O O . ASN A 1 272 ? -60.908 -17.609 50.987 1.00 52.59 272 ASN A O 1
ATOM 2177 N N . PRO A 1 273 ? -58.991 -17.213 52.059 1.00 50.81 273 PRO A N 1
ATOM 2178 C CA . PRO A 1 273 ? -58.682 -16.018 51.265 1.00 50.81 273 PRO A CA 1
ATOM 2179 C C . PRO A 1 273 ? -58.342 -16.317 49.786 1.00 50.81 273 PRO A C 1
ATOM 2181 O O . PRO A 1 273 ? -57.934 -15.414 49.060 1.00 50.81 273 PRO A O 1
ATOM 2184 N N . GLY A 1 274 ? -58.452 -17.578 49.342 1.00 46.03 274 GLY A N 1
ATOM 2185 C CA . GLY A 1 274 ? -58.069 -18.044 48.007 1.00 46.03 274 GLY A CA 1
ATOM 2186 C C . GLY A 1 274 ? -59.210 -18.509 47.096 1.00 46.03 274 GLY A C 1
ATOM 2187 O O . GLY A 1 274 ? -58.910 -18.869 45.964 1.00 46.03 274 GLY A O 1
ATOM 2188 N N . ASP A 1 275 ? -60.469 -18.506 47.550 1.00 40.25 275 ASP A N 1
ATOM 2189 C CA . ASP A 1 275 ? -61.607 -19.047 46.772 1.00 40.25 275 ASP A CA 1
ATOM 2190 C C . ASP A 1 275 ? -62.359 -17.999 45.923 1.00 40.25 275 ASP A C 1
ATOM 2192 O O . ASP A 1 275 ? -63.330 -18.333 45.254 1.00 40.25 275 ASP A O 1
ATOM 2196 N N . ASP A 1 276 ? -61.887 -16.747 45.887 1.00 42.75 276 ASP A N 1
ATOM 2197 C CA . ASP A 1 276 ? -62.358 -15.719 44.942 1.00 42.75 276 ASP A CA 1
ATOM 2198 C C . ASP A 1 276 ? -61.388 -15.580 43.746 1.00 42.75 276 ASP A C 1
ATOM 2200 O O . ASP A 1 276 ? -60.827 -14.509 43.477 1.00 42.75 276 ASP A O 1
ATOM 2204 N N . ARG A 1 277 ? -61.160 -16.683 43.020 1.00 36.78 277 ARG A N 1
ATOM 2205 C CA . ARG A 1 277 ? -60.616 -16.663 41.650 1.00 36.78 277 ARG A CA 1
ATOM 2206 C C . ARG A 1 277 ? -61.398 -17.561 40.707 1.00 36.78 277 ARG A C 1
ATOM 2208 O O . ARG A 1 277 ? -61.478 -18.774 40.985 1.00 36.78 277 ARG A O 1
#

pLDDT: mean 72.69, std 14.52, range [36.78, 96.25]

Secondary structure (DSSP, 8-state):
-HHHHHHHHHHHHHHHHHHHHHHHSSS--HHHHHHHHHHHHHHHHHHHHHHTTS-SS--HHHHHHHHHHHHHHHHHH-SSTT-HHIIIIIIHHHHHHTS-HHHHHHHHHHHHHHHHHHHHHHHHHHHHHTTS-----SHHHHHHHHHHHHHHHHHHHHHHHHHHHHHHHHHHHHHHHHHHHHHHHHHHHHHHHHHHHHHHHHHHHHHHHHHHHHHHHHHHHHHHHHHHHHHHHHHHHHHHHHHHHHTTT-TTHHHHHHHHHHHHHHHHHTT-TT---

Sequence (277 aa):
MQIWLIAVVIGSLRALYGVIMDLISAPIIKEELIVDGLLTLAFVSITIGIYRGVIKKIPILITIVLIVLLCINMVQFGGVEGMTDFNLFGLGAFIILGHHKKDLKFLLPFYITCVLLVLLDGITIKFLQSVFFIELLHTKEDFIVITLSIGALVYYFKYAMVNENTYLSQQKIGLKNKIEIRKNQLEAIDKQRKQLLLQADSITEELNQQSDELNKHHSAINNHMNVVKKKMEQPVKELLELCEELVESNPYDGSILQSAKELERAIHQFENPGDDR

Foldseek 3Di:
DVLQLVLLVVQLVQLVVQLVQLVVDPPRDVVSNVLSVVSNVLSVVSNVCVVVVVDPADDPVSLLVNLVSLLCCCLVVVHRPLCSLCSLQQSNLSSLLSDDPVSNVVSVVSSVVSVVVSVVSVCVVVVVCVVPDDDPPSPPVSVVSSVVSVVVVVVSVVVVVVVVVVVVVVVVVVVVVVVVVVVVVVVVVVVVVVVVVVVVVVVVVVVVVVVVVVVVVVVVVLVVLVVVLVVVVVVLVVQLVVLVVVVPDDPCSVVSNVVSVVVVVVSVCNVPVPPPD

Radius of gyration: 53.56 Å; chains: 1; bounding box: 132×35×119 Å